Protein AF-A0A382EF78-F1 (afdb_monomer)

Structure (mmCIF, N/CA/C/O backbone):
data_AF-A0A382EF78-F1
#
_entry.id   AF-A0A382EF78-F1
#
loop_
_atom_site.group_PDB
_atom_site.id
_atom_site.type_symbol
_atom_site.label_atom_id
_atom_site.label_alt_id
_atom_site.label_comp_id
_atom_site.label_asym_id
_atom_site.label_entity_id
_atom_site.label_seq_id
_atom_site.pdbx_PDB_ins_code
_atom_site.Cartn_x
_atom_site.Cartn_y
_atom_site.Cartn_z
_atom_site.occupancy
_atom_site.B_iso_or_equiv
_atom_site.auth_seq_id
_atom_site.auth_comp_id
_atom_site.auth_asym_id
_atom_site.auth_atom_id
_atom_site.pdbx_PDB_model_num
ATOM 1 N N . VAL A 1 1 ? 10.420 -28.236 -1.711 1.00 53.22 1 VAL A N 1
ATOM 2 C CA . VAL A 1 1 ? 9.089 -28.597 -1.153 1.00 53.22 1 VAL A CA 1
ATOM 3 C C . VAL A 1 1 ? 9.023 -28.341 0.352 1.00 53.22 1 VAL A C 1
ATOM 5 O O . VAL A 1 1 ? 8.050 -27.735 0.776 1.00 53.22 1 VAL A O 1
ATOM 8 N N . GLY A 1 2 ? 10.044 -28.720 1.141 1.00 69.50 2 GLY A N 1
ATOM 9 C CA . GLY A 1 2 ? 10.076 -28.466 2.594 1.00 69.50 2 GLY A CA 1
ATOM 10 C C . GLY A 1 2 ? 9.957 -26.988 2.992 1.00 69.50 2 GLY A C 1
ATOM 11 O O . GLY A 1 2 ? 9.117 -26.658 3.824 1.00 69.50 2 GLY A O 1
ATOM 12 N N . ASP A 1 3 ? 10.707 -26.097 2.339 1.00 74.62 3 ASP A N 1
ATOM 13 C CA . ASP A 1 3 ? 10.727 -24.668 2.703 1.00 74.62 3 ASP A CA 1
ATOM 14 C C . ASP A 1 3 ? 9.384 -23.979 2.439 1.00 74.62 3 ASP A C 1
ATOM 16 O O . ASP A 1 3 ? 8.849 -23.302 3.309 1.00 74.62 3 ASP A O 1
ATOM 20 N N . VAL A 1 4 ? 8.778 -24.249 1.277 1.00 78.31 4 VAL A N 1
ATOM 21 C CA . VAL A 1 4 ? 7.472 -23.696 0.875 1.00 78.31 4 VAL A CA 1
ATOM 22 C C . VAL A 1 4 ? 6.369 -24.111 1.848 1.00 78.31 4 VAL A C 1
ATOM 24 O O . VAL A 1 4 ? 5.600 -23.275 2.316 1.00 78.31 4 VAL A O 1
ATOM 27 N N . LEU A 1 5 ? 6.300 -25.406 2.175 1.00 84.62 5 LEU A N 1
ATOM 28 C CA . LEU A 1 5 ? 5.304 -25.926 3.109 1.00 84.62 5 LEU A CA 1
ATOM 29 C C . LEU A 1 5 ? 5.491 -25.323 4.508 1.00 84.62 5 LEU A C 1
ATOM 31 O O . LEU A 1 5 ? 4.513 -24.961 5.156 1.00 84.62 5 LEU A O 1
ATOM 35 N N . THR A 1 6 ? 6.741 -25.168 4.950 1.00 87.25 6 THR A N 1
ATOM 36 C CA . THR A 1 6 ? 7.067 -24.578 6.255 1.00 87.25 6 THR A CA 1
ATOM 37 C C . THR A 1 6 ? 6.654 -23.107 6.321 1.00 87.25 6 THR A C 1
ATOM 39 O O . THR A 1 6 ? 6.019 -22.701 7.294 1.00 87.25 6 THR A O 1
ATOM 42 N N . SER A 1 7 ? 6.932 -22.315 5.280 1.00 85.69 7 SER A N 1
ATOM 43 C CA . SER A 1 7 ? 6.508 -20.911 5.204 1.00 85.69 7 SER A CA 1
ATOM 44 C C . SER A 1 7 ? 4.987 -20.764 5.172 1.00 85.69 7 SER A C 1
ATOM 46 O O . SER A 1 7 ? 4.456 -19.890 5.852 1.00 85.69 7 SER A O 1
ATOM 48 N N . LEU A 1 8 ? 4.271 -21.644 4.462 1.00 87.56 8 LEU A N 1
ATOM 49 C CA . LEU A 1 8 ? 2.803 -21.645 4.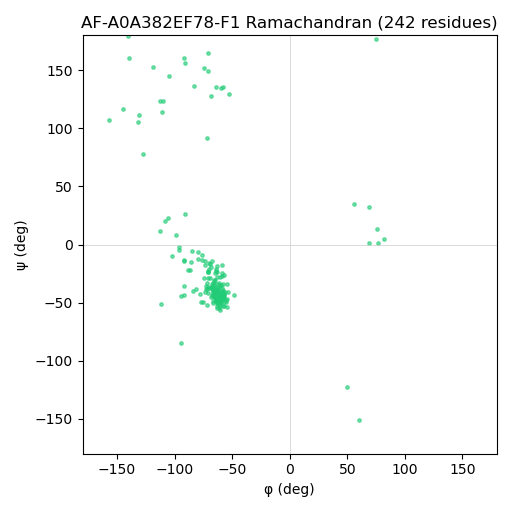436 1.00 87.56 8 LEU A CA 1
ATOM 50 C C . LEU A 1 8 ? 2.193 -21.998 5.798 1.00 87.56 8 LEU A C 1
ATOM 52 O O . LEU A 1 8 ? 1.253 -21.338 6.240 1.00 87.56 8 LEU A O 1
ATOM 56 N N . ILE A 1 9 ? 2.727 -23.016 6.480 1.00 91.44 9 ILE A N 1
ATOM 57 C CA . ILE A 1 9 ? 2.284 -23.382 7.833 1.00 91.44 9 ILE A CA 1
ATOM 58 C C . ILE A 1 9 ? 2.524 -22.214 8.792 1.00 91.44 9 ILE A C 1
ATOM 60 O O . ILE A 1 9 ? 1.632 -21.864 9.566 1.00 91.44 9 ILE A O 1
ATOM 64 N N . LEU A 1 10 ? 3.701 -21.585 8.719 1.00 91.50 10 LEU A N 1
ATOM 65 C CA . LEU A 1 10 ? 4.027 -20.446 9.569 1.00 91.50 10 LEU A CA 1
ATOM 66 C C . LEU A 1 10 ? 3.129 -19.240 9.275 1.00 91.50 10 LEU A C 1
ATOM 68 O O . LEU A 1 10 ? 2.636 -18.625 10.214 1.00 91.50 10 LEU A O 1
ATOM 72 N N . PHE A 1 11 ? 2.860 -18.937 8.003 1.00 91.00 11 PHE A N 1
ATOM 73 C CA . PHE A 1 11 ? 1.921 -17.889 7.602 1.00 91.00 11 PHE A CA 1
ATOM 74 C C . PHE A 1 11 ? 0.543 -18.093 8.235 1.00 91.00 11 PHE A C 1
ATOM 76 O O . PHE A 1 11 ? 0.051 -17.207 8.930 1.00 91.00 11 PHE A O 1
ATOM 83 N N . TRP A 1 12 ? -0.061 -19.273 8.066 1.00 92.56 12 TRP A N 1
ATOM 84 C CA . TRP A 1 12 ? -1.376 -19.553 8.646 1.00 92.56 12 TRP A CA 1
ATOM 85 C C . TRP A 1 12 ? -1.350 -19.549 10.178 1.00 92.56 12 TRP A C 1
ATOM 87 O O . TRP A 1 12 ? -2.295 -19.066 10.803 1.00 92.56 12 TRP A O 1
ATOM 97 N N . GLY A 1 13 ? -0.259 -20.021 10.788 1.00 94.94 13 GLY A N 1
ATOM 98 C CA . GLY A 1 13 ? -0.043 -19.938 12.232 1.00 94.94 13 GLY A CA 1
ATOM 99 C C . GLY A 1 13 ? 0.007 -18.496 12.744 1.00 94.94 13 GLY A C 1
ATOM 100 O O . GLY A 1 13 ? -0.658 -18.172 13.726 1.00 94.94 13 GLY A O 1
ATOM 101 N N . LEU A 1 14 ? 0.730 -17.609 12.055 1.00 93.88 14 LEU A N 1
ATOM 102 C CA . LEU A 1 14 ? 0.810 -16.182 12.381 1.00 93.88 14 LEU A CA 1
ATOM 103 C C . LEU A 1 14 ? -0.518 -15.453 12.132 1.00 93.88 14 LEU A C 1
ATOM 105 O O . LEU A 1 14 ? -0.902 -14.597 12.931 1.00 93.88 14 LEU A O 1
ATOM 109 N N . MET A 1 15 ? -1.257 -15.821 11.083 1.00 92.81 15 MET A N 1
ATOM 110 C CA . MET A 1 15 ? -2.608 -15.313 10.817 1.00 92.81 15 MET A CA 1
ATOM 111 C C . MET A 1 15 ? -3.573 -15.678 11.956 1.00 92.81 15 MET A C 1
ATOM 113 O O . MET A 1 15 ? -4.269 -14.811 12.486 1.00 92.81 15 MET A O 1
ATOM 117 N N . LEU A 1 16 ? -3.575 -16.944 12.391 1.00 93.94 16 LEU A N 1
ATOM 118 C CA . LEU A 1 16 ? -4.371 -17.415 13.533 1.00 93.94 16 LEU A CA 1
ATOM 119 C C . LEU A 1 16 ? -3.965 -16.740 14.845 1.00 93.94 16 LEU A C 1
ATOM 121 O O . LEU A 1 16 ? -4.831 -16.344 15.628 1.00 93.94 16 LEU A O 1
ATOM 125 N N . LEU A 1 17 ? -2.660 -16.580 15.074 1.00 92.81 17 LEU A N 1
ATOM 126 C CA . LEU A 1 17 ? -2.146 -15.858 16.232 1.00 92.81 17 LEU A CA 1
ATOM 127 C C . LEU A 1 17 ? -2.657 -14.415 16.233 1.00 92.81 17 LEU A C 1
ATOM 129 O O . LEU A 1 17 ? -3.190 -13.957 17.239 1.00 92.81 17 LEU A O 1
ATOM 133 N N . THR A 1 18 ? -2.564 -13.720 15.101 1.00 90.81 18 THR A N 1
ATOM 134 C CA . THR A 1 18 ? -3.026 -12.332 14.971 1.00 90.81 18 THR A CA 1
ATOM 135 C C . THR A 1 18 ? -4.524 -12.215 15.231 1.00 90.81 18 THR A C 1
ATOM 137 O O . THR A 1 18 ? -4.946 -11.354 16.001 1.00 90.81 18 THR A O 1
ATOM 140 N N . TYR A 1 19 ? -5.326 -13.135 14.688 1.00 91.19 19 TYR A N 1
ATOM 141 C CA . TYR A 1 19 ? -6.754 -13.223 14.994 1.00 91.19 19 TYR A CA 1
ATOM 142 C C . TYR A 1 19 ? -7.012 -13.355 16.505 1.00 91.19 19 TYR A C 1
ATOM 144 O O . TYR A 1 19 ? -7.824 -12.614 17.065 1.00 91.19 19 TYR A O 1
ATOM 152 N N . PHE A 1 20 ? -6.295 -14.253 17.190 1.00 90.94 20 PHE A N 1
ATOM 153 C CA . PHE A 1 20 ? -6.430 -14.436 18.636 1.00 90.94 20 PHE A CA 1
ATOM 154 C C . PHE A 1 20 ? -6.023 -13.179 19.419 1.00 90.94 20 PHE A C 1
ATOM 156 O O . PHE A 1 20 ? -6.722 -12.788 20.356 1.00 90.94 20 PHE A O 1
ATOM 163 N N . LEU A 1 21 ? -4.935 -12.514 19.024 1.00 90.00 21 LEU A N 1
ATOM 164 C CA . LEU A 1 21 ? -4.476 -11.273 19.653 1.00 90.00 21 LEU A CA 1
ATOM 165 C C . LEU A 1 21 ? -5.473 -10.123 19.450 1.00 90.00 21 LEU A C 1
ATOM 167 O O . LEU A 1 21 ? -5.723 -9.359 20.376 1.00 90.00 21 LEU A O 1
ATOM 171 N N . MET A 1 22 ? -6.108 -10.020 18.282 1.00 89.25 22 MET A N 1
ATOM 172 C CA . MET A 1 22 ? -7.137 -9.005 18.021 1.00 89.25 22 MET A CA 1
ATOM 173 C C . MET A 1 22 ? -8.436 -9.238 18.807 1.00 89.25 22 MET A C 1
ATOM 175 O O . MET A 1 22 ? -9.168 -8.285 19.101 1.00 89.25 22 MET A O 1
ATOM 179 N N . GLN A 1 23 ? -8.748 -10.496 19.130 1.00 87.19 23 GLN A N 1
ATOM 180 C CA . GLN A 1 23 ? -9.907 -10.850 19.949 1.00 87.19 23 GLN A CA 1
ATOM 181 C C . GLN A 1 23 ? -9.660 -10.597 21.440 1.00 87.19 23 GLN A C 1
ATOM 183 O O . GLN A 1 23 ? -10.537 -10.061 22.109 1.00 87.19 23 GLN A O 1
ATOM 188 N N . ASN A 1 24 ? -8.476 -10.950 21.947 1.00 85.56 24 ASN A N 1
ATOM 189 C CA . ASN A 1 24 ? -8.186 -10.948 23.386 1.00 85.56 24 ASN A CA 1
ATOM 190 C C . ASN A 1 24 ? -7.358 -9.740 23.864 1.00 85.56 24 ASN A C 1
ATOM 192 O O . ASN A 1 24 ? -7.213 -9.535 25.068 1.00 85.56 24 ASN A O 1
ATOM 196 N N . GLY A 1 25 ? -6.821 -8.937 22.941 1.00 82.31 25 GLY A N 1
ATOM 197 C CA . GLY A 1 25 ? -5.902 -7.839 23.237 1.00 82.31 25 GLY A CA 1
ATOM 198 C C . GLY A 1 25 ? -4.490 -8.314 23.601 1.00 82.31 25 GLY A C 1
ATOM 199 O O . GLY A 1 25 ? -4.207 -9.507 23.708 1.00 82.31 25 GLY A O 1
ATOM 200 N N . LEU A 1 26 ? -3.582 -7.358 23.823 1.00 81.88 26 LEU A N 1
ATOM 201 C CA . LEU A 1 26 ? -2.174 -7.618 24.175 1.00 81.88 26 LEU A CA 1
ATOM 202 C C . LEU A 1 26 ? -1.928 -7.704 25.694 1.00 81.88 26 LEU A C 1
ATOM 204 O O . LEU A 1 26 ? -0.824 -7.430 26.169 1.00 81.88 26 LEU A O 1
ATOM 208 N N . SER A 1 27 ? -2.955 -8.074 26.470 1.00 83.25 27 SER A N 1
ATOM 209 C CA . SER A 1 27 ? -2.907 -8.126 27.939 1.00 83.25 27 SER A CA 1
ATOM 210 C C . SER A 1 27 ? -2.335 -6.817 28.527 1.00 83.25 27 SER A C 1
ATOM 212 O O . SER A 1 27 ? -2.850 -5.741 28.227 1.00 83.25 27 SER A O 1
ATOM 214 N N . ILE A 1 28 ? -1.257 -6.882 29.317 1.00 81.44 28 ILE A N 1
ATOM 215 C CA . ILE A 1 28 ? -0.623 -5.740 29.998 1.00 81.44 28 ILE A CA 1
ATOM 216 C C . ILE A 1 28 ? -0.031 -4.678 29.057 1.00 81.44 28 ILE A C 1
ATOM 218 O O . ILE A 1 28 ? 0.201 -3.551 29.486 1.00 81.44 28 ILE A O 1
ATOM 222 N N . PHE A 1 29 ? 0.219 -5.007 27.784 1.00 83.19 29 PHE A N 1
ATOM 223 C CA . PHE A 1 29 ? 0.817 -4.074 26.819 1.00 83.19 29 PHE A CA 1
ATOM 224 C C . PHE A 1 29 ? -0.209 -3.358 25.948 1.00 83.19 29 PHE A C 1
ATOM 226 O O . PHE A 1 29 ? 0.174 -2.525 25.124 1.00 83.19 29 PHE A O 1
ATOM 233 N N . ASN A 1 30 ? -1.495 -3.672 26.102 1.00 84.25 30 ASN A N 1
ATOM 234 C CA . ASN A 1 30 ? -2.542 -3.165 25.224 1.00 84.25 30 ASN A CA 1
ATOM 235 C C . ASN A 1 30 ? -2.579 -1.631 25.199 1.00 84.25 30 ASN A C 1
ATOM 237 O O . ASN A 1 30 ? -2.457 -1.028 24.135 1.00 84.25 30 ASN A O 1
ATOM 241 N N . ASP A 1 31 ? -2.646 -1.002 26.369 1.00 85.25 31 ASP A N 1
ATOM 242 C CA . ASP A 1 31 ? -2.820 0.450 26.468 1.00 85.25 31 ASP A CA 1
ATOM 243 C C . ASP A 1 31 ? -1.557 1.209 26.044 1.00 85.25 31 ASP A C 1
ATOM 245 O O . ASP A 1 31 ? -1.638 2.228 25.358 1.00 85.25 31 ASP A O 1
ATOM 249 N N . VAL A 1 32 ? -0.376 0.668 26.366 1.00 86.69 32 VAL A N 1
ATOM 250 C CA . VAL A 1 32 ? 0.914 1.219 25.919 1.00 86.69 32 VAL A CA 1
ATOM 251 C C . VAL A 1 32 ? 1.020 1.151 24.398 1.00 86.69 32 VAL A C 1
ATOM 253 O O . VAL A 1 32 ? 1.363 2.144 23.760 1.00 86.69 32 VAL A O 1
ATOM 256 N N . THR A 1 33 ? 0.678 0.007 23.803 1.00 86.44 33 THR A N 1
ATOM 257 C CA . THR A 1 33 ? 0.748 -0.193 22.349 1.00 86.44 33 THR A CA 1
ATOM 258 C C . THR A 1 33 ? -0.227 0.728 21.627 1.00 86.44 33 THR A C 1
ATOM 260 O O . THR A 1 33 ? 0.160 1.374 20.651 1.00 86.44 33 THR A O 1
ATOM 263 N N . LYS A 1 34 ? -1.461 0.858 22.133 1.00 86.06 34 LYS A N 1
ATOM 264 C CA . LYS A 1 34 ? -2.448 1.801 21.596 1.00 86.06 34 LYS A CA 1
ATOM 265 C C . LYS A 1 34 ? -1.949 3.242 21.681 1.00 86.06 34 LYS A C 1
ATOM 267 O O . LYS A 1 34 ? -1.923 3.939 20.670 1.00 86.06 34 LYS A O 1
ATOM 272 N N . SER A 1 35 ? -1.491 3.676 22.857 1.00 86.12 35 SER A N 1
ATOM 273 C CA . SER A 1 35 ? -1.014 5.047 23.067 1.00 86.12 35 SER A CA 1
ATOM 274 C C . SER A 1 35 ? 0.202 5.384 22.205 1.00 86.12 35 SER A C 1
ATOM 276 O O . SER A 1 35 ? 0.255 6.481 21.650 1.00 86.12 35 SER A O 1
ATOM 278 N N . MET A 1 36 ? 1.168 4.471 22.081 1.00 87.81 36 MET A N 1
ATOM 279 C CA . MET A 1 36 ? 2.343 4.668 21.227 1.00 87.81 36 MET A CA 1
ATOM 280 C C . MET A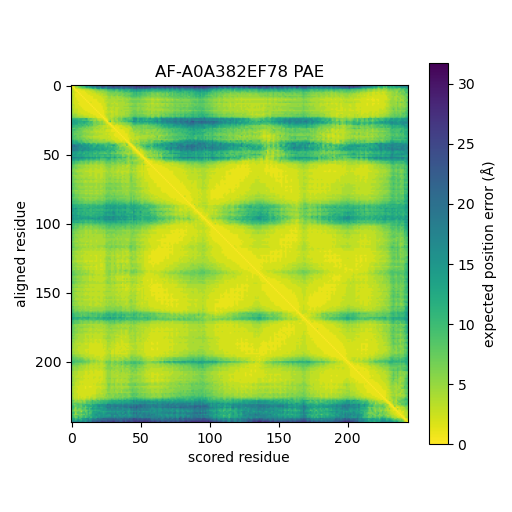 1 36 ? 1.958 4.714 19.754 1.00 87.81 36 MET A C 1
ATOM 282 O O . MET A 1 36 ? 2.431 5.585 19.032 1.00 87.81 36 MET A O 1
ATOM 286 N N . SER A 1 37 ? 1.046 3.844 19.324 1.00 86.44 37 SER A N 1
ATOM 287 C CA . SER A 1 37 ? 0.557 3.847 17.947 1.00 86.44 37 SER A CA 1
ATOM 288 C C . SER A 1 37 ? -0.168 5.157 17.623 1.00 86.44 37 SER A C 1
ATOM 290 O O . SER A 1 37 ? 0.186 5.808 16.648 1.00 86.44 37 SER A O 1
ATOM 292 N N . HIS A 1 38 ? -1.086 5.630 18.475 1.00 86.44 38 HIS A N 1
ATOM 293 C CA . HIS A 1 38 ? -1.718 6.946 18.297 1.00 86.44 38 HIS A CA 1
ATOM 294 C C . HIS A 1 38 ? -0.696 8.088 18.270 1.00 86.44 38 HIS A C 1
ATOM 296 O O . HIS A 1 38 ? -0.764 8.964 17.410 1.00 86.44 38 HIS A O 1
ATOM 302 N N . PHE A 1 39 ? 0.293 8.066 19.170 1.00 87.38 39 PHE A N 1
ATOM 303 C CA . PHE A 1 39 ? 1.364 9.060 19.171 1.00 87.38 39 PHE A CA 1
ATOM 304 C C . PHE A 1 39 ? 2.141 9.061 17.848 1.00 87.38 39 PHE A C 1
ATOM 306 O O . PHE A 1 39 ? 2.387 10.128 17.287 1.00 87.38 39 PHE A O 1
ATOM 313 N N . MET A 1 40 ? 2.506 7.885 17.337 1.00 85.81 40 MET A N 1
ATOM 314 C CA . MET A 1 40 ? 3.222 7.750 16.070 1.00 85.81 40 MET A CA 1
ATOM 315 C C . MET A 1 40 ? 2.386 8.219 14.879 1.00 85.81 40 MET A C 1
ATOM 317 O O . MET A 1 40 ? 2.920 8.866 13.982 1.00 85.81 40 MET A O 1
ATOM 321 N N . LEU A 1 41 ? 1.084 7.923 14.875 1.00 83.06 41 LEU A N 1
ATOM 322 C CA . LEU A 1 41 ? 0.205 8.305 13.775 1.00 83.06 41 LEU A CA 1
ATOM 323 C C . LEU A 1 41 ? -0.131 9.797 13.769 1.00 83.06 41 LEU A C 1
ATOM 325 O O . LEU A 1 41 ? -0.371 10.331 12.693 1.00 83.06 41 LEU A O 1
ATOM 329 N N . GLU A 1 42 ? -0.143 10.473 14.919 1.00 80.25 42 GLU A N 1
ATOM 330 C CA . GLU A 1 42 ? -0.573 11.874 14.988 1.00 80.25 42 GLU A CA 1
ATOM 331 C C . GLU A 1 42 ? 0.551 12.850 15.315 1.00 80.25 42 GLU A C 1
ATOM 333 O O . GLU A 1 42 ? 0.741 13.850 14.629 1.00 80.25 42 GLU A O 1
ATOM 338 N N . LYS A 1 43 ? 1.313 12.576 16.373 1.00 74.62 43 LYS A N 1
ATOM 339 C CA . LYS A 1 43 ? 2.275 13.536 16.926 1.00 74.62 43 LYS A CA 1
ATOM 340 C C . LYS A 1 43 ? 3.666 13.388 16.326 1.00 74.62 43 LYS A C 1
ATOM 342 O O . LYS A 1 43 ? 4.346 14.392 16.130 1.00 74.62 43 LYS A O 1
ATOM 347 N N . ALA A 1 44 ? 4.093 12.166 16.013 1.00 72.44 44 ALA A N 1
ATOM 348 C CA . ALA A 1 44 ? 5.430 11.928 15.464 1.00 72.44 44 ALA A CA 1
ATOM 349 C C . ALA A 1 44 ? 5.612 12.487 14.042 1.00 72.44 44 ALA A C 1
ATOM 351 O O . ALA A 1 44 ? 6.741 12.718 13.619 1.00 72.44 44 ALA A O 1
ATOM 352 N N . LEU A 1 45 ? 4.518 12.741 13.319 1.00 71.38 45 LEU A N 1
ATOM 353 C CA . LEU A 1 45 ? 4.546 13.289 11.960 1.00 71.38 45 LEU A CA 1
ATOM 354 C C . LEU A 1 45 ? 4.845 14.797 11.904 1.00 71.38 45 LEU A C 1
ATOM 356 O O . LEU A 1 45 ? 5.095 15.336 10.823 1.00 71.38 45 LEU A O 1
ATOM 360 N N . GLY A 1 46 ? 4.855 15.476 13.056 1.00 77.88 46 GLY A N 1
ATOM 361 C CA . GLY A 1 46 ? 5.203 16.890 13.155 1.00 77.88 46 GLY A CA 1
ATOM 362 C C . GLY A 1 46 ? 4.270 17.800 12.336 1.00 77.88 46 GLY A C 1
ATOM 363 O O . GLY A 1 46 ? 3.106 17.462 12.133 1.00 77.88 46 GLY A O 1
ATOM 364 N N . PRO A 1 47 ? 4.755 18.955 11.839 1.00 76.50 47 PRO A N 1
ATOM 365 C CA . PRO A 1 47 ? 3.909 19.971 11.203 1.00 76.50 47 PRO A CA 1
ATOM 366 C C . PRO A 1 47 ? 3.289 19.525 9.868 1.00 76.50 47 PRO A C 1
ATOM 368 O O . PRO A 1 47 ? 2.363 20.162 9.377 1.00 76.50 47 PRO A O 1
ATOM 371 N N . GLY A 1 48 ? 3.773 18.431 9.266 1.00 73.81 48 GLY A N 1
ATOM 372 C CA . GLY A 1 48 ? 3.224 17.909 8.013 1.00 73.81 48 GLY A CA 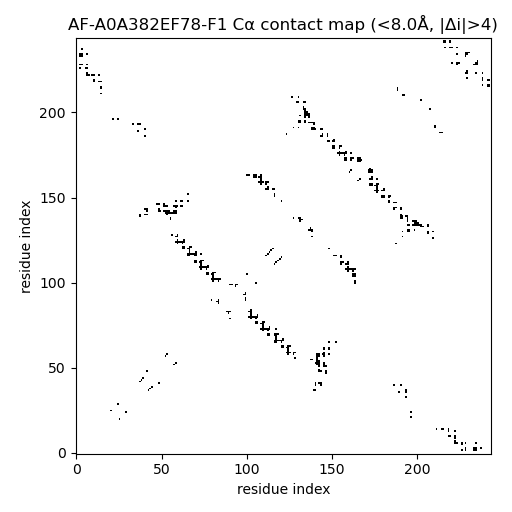1
ATOM 373 C C . GLY A 1 48 ? 1.784 17.401 8.141 1.00 73.81 48 GLY A C 1
ATOM 374 O O . GLY A 1 48 ? 1.048 17.414 7.157 1.00 73.81 48 GLY A O 1
ATOM 375 N N . ILE A 1 49 ? 1.352 17.003 9.344 1.00 80.25 49 ILE A N 1
ATOM 376 C CA . ILE A 1 49 ? -0.012 16.509 9.575 1.00 80.25 49 ILE A CA 1
ATOM 377 C C . ILE A 1 49 ? -1.076 17.614 9.485 1.00 80.25 49 ILE A C 1
ATOM 379 O O . ILE A 1 49 ? -2.235 17.326 9.194 1.00 80.25 49 ILE A O 1
ATOM 383 N N . ASP A 1 50 ? -0.682 18.875 9.674 1.00 82.50 50 ASP A N 1
ATOM 384 C CA . ASP A 1 50 ? -1.582 20.030 9.580 1.00 82.50 50 ASP A CA 1
ATOM 385 C C . ASP A 1 50 ? -1.849 20.451 8.125 1.00 82.50 50 ASP A C 1
ATOM 387 O O . ASP A 1 50 ? -2.767 21.224 7.856 1.00 82.50 50 ASP A O 1
ATOM 391 N N . LEU A 1 51 ? -1.075 19.922 7.168 1.00 82.31 51 LEU A N 1
ATOM 392 C CA . LEU A 1 51 ? -1.262 20.169 5.733 1.00 82.31 51 LEU A CA 1
ATOM 393 C C . LEU A 1 51 ? -2.435 19.377 5.144 1.00 82.31 51 LEU A C 1
ATOM 395 O O . LEU A 1 51 ? -2.845 19.634 4.011 1.00 82.31 51 LEU A O 1
ATOM 399 N N . VAL A 1 52 ? -2.952 18.395 5.884 1.00 85.75 52 VAL A N 1
ATOM 400 C CA . VAL A 1 52 ? -3.996 17.486 5.418 1.00 85.75 52 VAL A CA 1
ATOM 401 C C . VAL A 1 52 ? -5.249 17.583 6.266 1.00 85.75 52 VAL A C 1
ATOM 403 O O . VAL A 1 52 ? -5.246 17.917 7.451 1.00 85.75 52 VAL A O 1
ATOM 406 N N . GLU A 1 53 ? -6.365 17.265 5.633 1.00 81.06 53 GLU A N 1
ATOM 407 C CA . GLU A 1 53 ? -7.653 17.369 6.276 1.00 81.06 53 GLU A CA 1
ATOM 408 C C . GLU A 1 53 ? -7.985 16.142 7.132 1.00 81.06 53 GLU A C 1
ATOM 410 O O . GLU A 1 53 ? -7.817 15.004 6.701 1.00 81.06 53 GLU A O 1
ATOM 415 N N . GLY A 1 54 ? -8.519 16.385 8.331 1.00 85.69 54 GLY A N 1
ATOM 416 C CA . GLY A 1 54 ?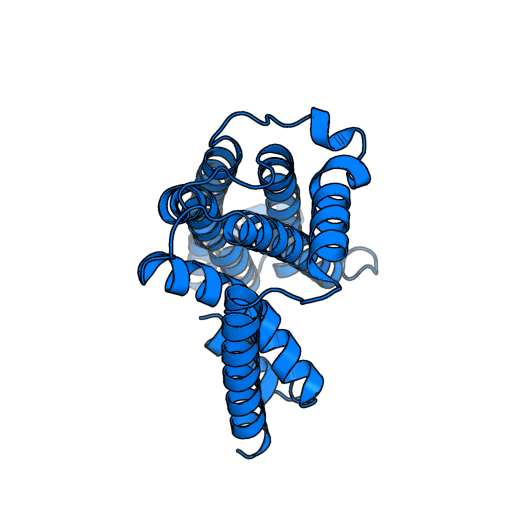 -8.967 15.351 9.271 1.00 85.69 54 GLY A CA 1
ATOM 417 C C . GLY A 1 54 ? -10.483 15.198 9.367 1.00 85.69 54 GLY A C 1
ATOM 418 O O . GLY A 1 54 ? -10.966 14.790 10.416 1.00 85.69 54 GLY A O 1
ATOM 419 N N . ARG A 1 55 ? -11.239 15.610 8.339 1.00 91.38 55 ARG A N 1
ATOM 420 C CA . ARG A 1 55 ? -12.698 15.422 8.312 1.00 91.38 55 ARG A CA 1
ATOM 421 C C . ARG A 1 55 ? -13.020 13.940 8.118 1.00 91.38 55 ARG A C 1
ATOM 423 O O . ARG A 1 55 ? -12.289 13.257 7.408 1.00 91.38 55 ARG A O 1
ATOM 430 N N . ASP A 1 56 ? -14.137 13.477 8.668 1.00 92.12 56 ASP A N 1
ATOM 431 C CA . ASP A 1 56 ? -14.590 12.098 8.459 1.00 92.12 56 ASP A CA 1
ATOM 432 C C . ASP A 1 56 ? -14.657 11.755 6.959 1.00 92.12 56 ASP A C 1
ATOM 434 O O . ASP A 1 56 ? -15.196 12.512 6.138 1.00 92.12 56 ASP A O 1
ATOM 438 N N . GLY A 1 57 ? -14.039 10.633 6.592 1.00 92.25 57 GLY A N 1
ATOM 439 C CA . GLY A 1 57 ? -13.942 10.144 5.225 1.00 92.25 57 GLY A CA 1
ATOM 440 C C . GLY A 1 57 ? -12.922 10.856 4.329 1.00 92.25 57 GLY A C 1
ATOM 441 O O . GLY A 1 57 ? -12.821 10.472 3.155 1.00 92.25 57 GLY A O 1
ATOM 442 N N . SER A 1 58 ? -12.158 11.845 4.818 1.00 94.31 58 SER A N 1
ATOM 443 C CA . SER A 1 58 ? -11.124 12.522 4.017 1.00 94.31 58 SER A CA 1
ATOM 444 C C . SER A 1 58 ? -10.075 11.545 3.498 1.00 94.31 58 SER A C 1
ATOM 446 O O . SER A 1 58 ? -9.729 11.619 2.313 1.00 94.31 58 SER A O 1
ATOM 448 N N . ALA A 1 59 ? -9.652 10.579 4.321 1.00 95.62 59 ALA A N 1
ATOM 449 C CA . ALA A 1 59 ? -8.665 9.592 3.920 1.00 95.62 59 ALA A CA 1
ATOM 450 C C . ALA A 1 59 ? -9.197 8.736 2.775 1.00 95.62 59 ALA A C 1
ATOM 452 O O . ALA A 1 59 ? -8.599 8.703 1.701 1.00 95.62 59 ALA A O 1
ATOM 453 N N . SER A 1 60 ? -10.365 8.108 2.951 1.00 97.00 60 SER A N 1
ATOM 454 C CA . SER A 1 60 ? -10.949 7.248 1.911 1.00 97.00 60 SER A CA 1
ATOM 455 C C . SER A 1 60 ? -11.073 7.966 0.562 1.00 97.00 60 SER A C 1
ATOM 457 O O . SER A 1 60 ? -10.715 7.411 -0.476 1.00 97.00 60 SER A O 1
ATOM 459 N N . LYS A 1 61 ? -11.480 9.242 0.572 1.00 97.12 61 LYS A N 1
ATOM 460 C CA . LYS A 1 61 ? -11.590 10.064 -0.634 1.00 97.12 61 LYS A CA 1
ATOM 461 C C . LYS A 1 61 ? -10.230 10.335 -1.285 1.00 97.12 61 LYS A C 1
ATOM 463 O O . LYS A 1 61 ? -10.134 10.242 -2.507 1.00 97.12 61 LYS A O 1
ATOM 468 N N . ALA A 1 62 ? -9.197 10.658 -0.504 1.00 96.88 62 ALA A N 1
ATOM 469 C CA . ALA A 1 62 ? -7.849 10.883 -1.026 1.00 96.88 62 ALA A CA 1
ATOM 470 C C . ALA A 1 62 ? -7.296 9.626 -1.715 1.00 96.88 62 ALA A C 1
ATOM 472 O O . ALA A 1 62 ? -6.842 9.703 -2.858 1.00 96.88 62 ALA A O 1
ATOM 473 N N . TRP A 1 63 ? -7.427 8.471 -1.059 1.00 98.25 63 TRP A N 1
ATOM 474 C CA . TRP A 1 63 ? -7.014 7.173 -1.592 1.00 98.25 63 TRP A CA 1
ATOM 475 C C . TRP A 1 63 ? -7.774 6.798 -2.872 1.00 98.25 63 TRP A C 1
ATOM 477 O O . TRP A 1 63 ? -7.153 6.385 -3.849 1.00 98.25 63 TRP A O 1
ATOM 487 N N . PHE A 1 64 ? -9.094 7.017 -2.924 1.00 98.38 64 PHE A N 1
ATOM 488 C CA . PHE A 1 64 ? -9.877 6.759 -4.136 1.00 98.38 64 PHE A CA 1
ATOM 489 C C . PHE A 1 64 ? -9.484 7.655 -5.310 1.00 98.38 64 PHE A C 1
ATOM 491 O O . PHE A 1 64 ? -9.308 7.162 -6.423 1.00 98.38 64 PHE A O 1
ATOM 498 N N . ILE A 1 65 ? -9.349 8.965 -5.081 1.00 97.81 65 ILE A N 1
ATOM 499 C CA . ILE A 1 65 ? -9.015 9.915 -6.150 1.00 97.81 65 ILE A CA 1
ATOM 500 C C . ILE A 1 65 ? -7.629 9.607 -6.717 1.00 97.81 65 ILE A C 1
ATOM 502 O O . ILE A 1 65 ? -7.488 9.486 -7.932 1.00 97.81 65 ILE A O 1
ATOM 506 N N . GLN A 1 66 ? -6.626 9.439 -5.854 1.00 97.81 66 GLN A N 1
ATOM 507 C CA . GLN A 1 66 ? -5.267 9.113 -6.288 1.00 97.81 66 GLN A CA 1
ATOM 508 C C . GLN A 1 66 ? -5.220 7.748 -6.992 1.00 97.81 66 GLN A C 1
ATOM 510 O O . GLN A 1 66 ? -4.613 7.642 -8.055 1.00 97.81 66 GLN A O 1
ATOM 515 N N . GLY A 1 67 ? -5.955 6.752 -6.483 1.00 98.06 67 GLY A N 1
ATOM 516 C CA . GLY A 1 67 ? -6.077 5.436 -7.111 1.00 98.06 67 GLY A CA 1
ATOM 517 C C . GLY A 1 67 ? -6.617 5.482 -8.539 1.00 98.06 67 GLY A C 1
ATOM 518 O O . GLY A 1 67 ? -6.046 4.894 -9.456 1.00 98.06 67 GLY A O 1
ATOM 519 N N . MET A 1 68 ? -7.694 6.235 -8.766 1.00 98.19 68 MET A N 1
ATOM 520 C CA . MET A 1 68 ? -8.254 6.398 -10.112 1.00 98.19 68 MET A CA 1
ATOM 521 C C . MET A 1 68 ? -7.284 7.107 -11.066 1.00 98.19 68 MET A C 1
ATOM 523 O O . MET A 1 68 ? -7.171 6.704 -12.223 1.00 98.19 68 MET A O 1
ATOM 527 N N . LEU A 1 69 ? -6.563 8.130 -10.595 1.00 98.12 69 LEU A N 1
ATOM 528 C CA . LEU A 1 69 ? -5.558 8.830 -11.404 1.00 98.12 69 LEU A CA 1
ATOM 529 C C . LEU A 1 69 ? -4.409 7.898 -11.808 1.00 98.12 69 LEU A C 1
ATOM 531 O O . LEU A 1 69 ? -3.979 7.907 -12.962 1.00 98.12 69 LEU A O 1
ATOM 535 N N . TRP A 1 70 ? -3.957 7.046 -10.891 1.00 98.31 70 TRP A N 1
ATOM 536 C CA . TRP A 1 70 ? -2.924 6.059 -11.181 1.00 98.31 70 TRP A CA 1
ATOM 537 C C . TRP A 1 70 ? -3.375 4.974 -12.153 1.00 98.31 70 TRP A C 1
ATOM 539 O O . TRP A 1 70 ? -2.567 4.550 -12.973 1.00 98.31 70 TRP A O 1
ATOM 549 N N . LEU A 1 71 ? -4.645 4.556 -12.136 1.00 98.00 71 LEU A N 1
ATOM 550 C CA . LEU A 1 71 ? -5.159 3.619 -13.143 1.00 98.00 71 LEU A CA 1
ATOM 551 C C . LEU A 1 71 ? -5.098 4.200 -14.560 1.00 98.00 71 LEU A C 1
ATOM 553 O O . LEU A 1 71 ? -4.787 3.471 -15.502 1.00 98.00 71 LEU A O 1
ATOM 557 N N . ILE A 1 72 ? -5.340 5.506 -14.712 1.00 98.12 72 ILE A N 1
ATOM 558 C CA . ILE A 1 72 ? -5.182 6.188 -16.002 1.00 98.12 72 ILE A CA 1
ATOM 559 C C . ILE A 1 72 ? -3.712 6.120 -16.431 1.00 98.12 72 ILE A C 1
ATOM 561 O O . ILE A 1 72 ? -3.424 5.613 -17.513 1.00 98.12 72 ILE A O 1
ATOM 565 N N . ALA A 1 73 ? -2.783 6.538 -15.565 1.00 97.50 73 ALA A N 1
ATOM 566 C CA . ALA A 1 73 ? -1.348 6.476 -15.853 1.00 97.50 73 ALA A CA 1
ATOM 567 C C . ALA A 1 73 ? -0.873 5.049 -16.183 1.00 97.50 73 ALA A C 1
ATOM 569 O O . ALA A 1 73 ? -0.144 4.843 -17.151 1.00 97.50 73 ALA A O 1
ATOM 570 N N . ALA A 1 74 ? -1.334 4.051 -15.428 1.00 97.94 74 ALA A N 1
ATOM 571 C CA . ALA A 1 74 ? -1.009 2.651 -15.655 1.00 97.94 74 ALA A CA 1
ATOM 572 C C . ALA A 1 74 ? -1.496 2.159 -17.022 1.00 97.94 74 ALA A C 1
ATOM 574 O O . ALA A 1 74 ? -0.754 1.479 -17.726 1.00 97.94 74 ALA A O 1
ATOM 575 N N . SER A 1 75 ? -2.718 2.528 -17.418 1.00 97.88 75 SER A N 1
ATOM 576 C CA . SER A 1 75 ? -3.266 2.163 -18.727 1.00 97.88 75 SER A CA 1
ATOM 577 C C . SER A 1 75 ? -2.468 2.773 -19.882 1.00 97.88 75 SER A C 1
ATOM 579 O O . SER A 1 75 ? -2.215 2.082 -20.868 1.00 97.88 75 SER A O 1
ATOM 581 N N . THR A 1 76 ? -1.998 4.017 -19.733 1.00 97.44 76 THR A N 1
ATOM 582 C CA . THR A 1 76 ? -1.128 4.679 -20.713 1.00 97.44 76 THR A CA 1
ATOM 583 C C . THR A 1 76 ? 0.206 3.950 -20.845 1.00 97.44 76 THR A C 1
ATOM 585 O O . THR A 1 76 ? 0.573 3.559 -21.948 1.00 97.44 76 THR A O 1
ATOM 588 N N . LEU A 1 77 ? 0.885 3.671 -19.727 1.00 97.00 77 LEU A N 1
ATOM 589 C CA . LEU A 1 77 ? 2.165 2.950 -19.723 1.00 97.00 77 LEU A CA 1
ATOM 590 C C . LEU A 1 77 ? 2.030 1.531 -20.295 1.00 97.00 77 LEU A C 1
ATOM 592 O O . LEU A 1 77 ? 2.893 1.063 -21.038 1.00 97.00 77 LEU A O 1
ATOM 596 N N . ALA A 1 78 ? 0.934 0.839 -19.970 1.00 97.19 78 ALA A N 1
ATOM 597 C CA . ALA A 1 78 ? 0.648 -0.486 -20.508 1.00 97.19 78 ALA A CA 1
ATOM 598 C C . ALA A 1 78 ? 0.435 -0.432 -22.026 1.00 97.19 78 ALA A C 1
ATOM 600 O O . ALA A 1 78 ? 0.985 -1.255 -22.757 1.00 97.19 78 ALA A O 1
ATOM 601 N N . PHE A 1 79 ? -0.335 0.548 -22.504 1.00 97.31 79 PHE A N 1
ATOM 602 C CA . PHE A 1 79 ? -0.541 0.774 -23.930 1.00 97.31 79 PHE A CA 1
ATOM 603 C C . PHE A 1 79 ? 0.781 1.060 -24.650 1.00 97.31 79 PHE A C 1
ATOM 605 O O . PHE A 1 79 ? 1.076 0.395 -25.639 1.00 97.31 79 PHE A O 1
ATOM 612 N N . GLU A 1 80 ? 1.600 1.978 -24.138 1.00 95.75 80 GLU A N 1
ATOM 613 C CA . GLU A 1 80 ? 2.910 2.319 -24.708 1.00 95.75 80 GLU A CA 1
ATOM 614 C C . GLU A 1 80 ? 3.845 1.104 -24.761 1.00 95.75 80 GLU A C 1
ATOM 616 O O . GLU A 1 80 ? 4.465 0.839 -25.791 1.00 95.75 80 GLU A O 1
ATOM 621 N N . GLY A 1 81 ? 3.898 0.307 -23.688 1.00 95.88 81 GLY A N 1
ATOM 622 C CA . GLY A 1 81 ? 4.701 -0.916 -23.648 1.00 95.88 81 GLY A CA 1
ATOM 623 C C . GLY A 1 81 ? 4.236 -1.973 -24.654 1.00 95.88 81 GLY A C 1
ATOM 624 O O . GLY A 1 81 ? 5.059 -2.605 -25.321 1.00 95.88 81 GLY A O 1
ATOM 625 N N . LEU A 1 82 ? 2.920 -2.155 -24.809 1.00 96.44 82 LEU A N 1
ATOM 626 C CA . LEU A 1 82 ? 2.349 -3.062 -25.811 1.00 96.44 82 LEU A CA 1
ATOM 627 C C . LEU A 1 82 ? 2.552 -2.546 -27.240 1.00 96.44 82 LEU A C 1
ATOM 629 O O . LEU A 1 82 ? 2.823 -3.346 -28.136 1.00 96.44 82 LEU A O 1
ATOM 633 N N . TRP A 1 83 ? 2.465 -1.233 -27.453 1.00 96.50 83 TRP A N 1
ATOM 634 C CA . TRP A 1 83 ? 2.718 -0.612 -28.748 1.00 96.50 83 TRP A CA 1
ATOM 635 C C . TRP A 1 83 ? 4.175 -0.808 -29.162 1.00 96.50 83 TRP A C 1
ATOM 637 O O . TRP A 1 83 ? 4.422 -1.312 -30.253 1.00 96.50 83 TRP A O 1
ATOM 647 N N . LEU A 1 84 ? 5.133 -0.546 -28.270 1.00 95.31 84 LEU A N 1
ATOM 648 C CA . LEU A 1 84 ? 6.554 -0.735 -28.563 1.00 95.31 84 LEU A CA 1
ATOM 649 C C . LEU A 1 84 ? 6.918 -2.209 -28.810 1.00 95.31 84 LEU A C 1
ATOM 651 O O . LEU A 1 84 ? 7.812 -2.523 -29.594 1.00 95.31 84 LEU A O 1
ATOM 655 N N . LYS A 1 85 ? 6.197 -3.141 -28.173 1.00 94.44 85 LYS A N 1
ATOM 656 C CA . LYS A 1 85 ? 6.331 -4.579 -28.448 1.00 94.44 85 LYS A CA 1
ATOM 657 C C . LYS A 1 85 ? 5.856 -4.949 -29.858 1.00 94.44 85 LYS A C 1
ATOM 659 O O . LYS A 1 85 ? 6.387 -5.890 -30.443 1.00 94.44 85 LYS A O 1
ATOM 664 N N . GLN A 1 86 ? 4.849 -4.247 -30.374 1.00 95.69 86 GLN A N 1
ATOM 665 C CA . GLN A 1 86 ? 4.296 -4.471 -31.709 1.00 95.69 86 GLN A CA 1
ATOM 666 C C . GLN A 1 86 ? 5.097 -3.750 -32.804 1.00 95.69 86 GLN A C 1
ATOM 668 O O . GLN A 1 86 ? 5.301 -4.314 -33.877 1.00 95.69 86 GLN A O 1
ATOM 673 N N . ASP A 1 87 ? 5.538 -2.521 -32.540 1.00 94.69 87 ASP A N 1
ATOM 674 C CA . ASP A 1 87 ? 6.358 -1.694 -33.424 1.00 94.69 87 ASP A CA 1
ATOM 675 C C . ASP A 1 87 ? 7.543 -1.120 -32.629 1.00 94.69 87 ASP A C 1
ATOM 677 O O . ASP A 1 87 ? 7.363 -0.167 -31.864 1.00 94.69 87 ASP A O 1
ATOM 681 N N . PRO A 1 88 ? 8.766 -1.651 -32.830 1.00 90.25 88 PRO A N 1
ATOM 682 C CA . PRO A 1 88 ? 9.962 -1.182 -32.133 1.00 90.25 88 PRO A CA 1
ATOM 683 C C . PRO A 1 88 ? 10.286 0.298 -32.360 1.00 90.25 88 PRO A C 1
ATOM 685 O O . PRO A 1 88 ? 11.055 0.871 -31.595 1.00 90.25 88 PRO A O 1
ATOM 688 N N . THR A 1 89 ? 9.719 0.927 -33.396 1.00 89.81 89 THR A N 1
ATOM 689 C CA . THR A 1 89 ? 9.980 2.331 -33.729 1.00 89.81 89 THR A CA 1
ATOM 690 C C . THR A 1 89 ? 8.946 3.320 -33.184 1.00 89.81 89 THR A C 1
ATOM 692 O O . THR A 1 89 ? 9.155 4.531 -33.273 1.00 89.81 89 THR A O 1
ATOM 695 N N . ALA A 1 90 ? 7.872 2.829 -32.556 1.00 88.69 90 ALA A N 1
ATOM 696 C CA . ALA A 1 90 ? 6.709 3.618 -32.138 1.00 88.69 90 ALA A CA 1
ATOM 697 C C . ALA A 1 90 ? 7.030 4.831 -31.245 1.00 88.69 90 ALA A C 1
ATOM 699 O O . ALA A 1 90 ? 6.359 5.858 -31.332 1.00 88.69 90 ALA A O 1
ATOM 700 N N . LEU A 1 91 ? 8.056 4.719 -30.393 1.00 89.56 91 LEU A N 1
ATOM 701 C CA . LEU A 1 91 ? 8.415 5.725 -29.386 1.00 89.56 91 LEU A CA 1
ATOM 702 C C . LEU A 1 91 ? 9.756 6.423 -29.661 1.00 89.56 91 LEU A C 1
ATOM 704 O O . LEU A 1 91 ? 10.250 7.165 -28.813 1.00 89.56 91 LEU A O 1
ATOM 708 N N . HIS A 1 92 ? 10.338 6.254 -30.854 1.00 89.31 92 HIS A N 1
ATOM 709 C CA . HIS A 1 92 ? 11.669 6.793 -31.166 1.00 89.31 92 HIS A CA 1
ATOM 710 C C . HIS A 1 92 ? 11.777 8.318 -31.026 1.00 89.31 92 HIS A C 1
ATOM 712 O O . HIS A 1 92 ? 12.869 8.830 -30.788 1.00 89.31 92 HIS A O 1
ATOM 718 N N . SER A 1 93 ? 10.679 9.070 -31.137 1.00 89.38 93 SER A N 1
ATOM 719 C CA . SER A 1 93 ? 10.693 10.523 -30.926 1.00 89.38 93 SER A CA 1
ATOM 720 C C . SER A 1 93 ? 11.069 10.932 -29.495 1.00 89.38 93 SER A C 1
ATOM 722 O O . SER A 1 93 ? 11.564 12.041 -29.301 1.00 89.38 93 SER A O 1
ATOM 724 N N . LEU A 1 94 ? 10.870 10.058 -28.499 1.00 88.38 94 LEU A N 1
ATOM 725 C CA . LEU A 1 94 ? 11.264 10.314 -27.107 1.00 88.38 94 LEU A CA 1
ATOM 726 C C . LEU A 1 94 ? 12.787 10.280 -26.914 1.00 88.38 94 LEU A C 1
ATOM 728 O O . LEU A 1 94 ? 13.303 10.973 -26.036 1.00 88.38 94 LEU A O 1
ATOM 732 N N . SER A 1 95 ? 13.523 9.589 -27.793 1.00 87.25 95 SER A N 1
ATOM 733 C CA . SER A 1 95 ? 14.992 9.569 -27.754 1.00 87.25 95 SER A CA 1
ATOM 734 C C . SER A 1 95 ? 15.604 10.964 -27.936 1.00 87.25 95 SER A C 1
ATOM 736 O O . SER A 1 95 ? 16.650 11.262 -27.362 1.00 87.25 95 SER A O 1
ATOM 738 N N . ALA A 1 96 ? 14.913 11.872 -28.639 1.00 88.31 96 ALA A N 1
ATOM 739 C CA . ALA A 1 96 ? 15.320 13.274 -28.762 1.00 88.31 96 ALA A CA 1
ATOM 740 C C . ALA A 1 96 ? 15.296 14.030 -27.417 1.00 88.31 96 ALA A C 1
ATOM 742 O O . ALA A 1 96 ? 15.972 15.045 -27.269 1.00 88.31 96 ALA A O 1
ATOM 743 N N . TRP A 1 97 ? 14.539 13.525 -26.440 1.00 87.94 97 TRP A N 1
ATOM 744 C CA . TRP A 1 97 ? 14.463 14.023 -25.064 1.00 87.94 97 TRP A CA 1
ATOM 745 C C . TRP A 1 97 ? 15.337 13.208 -24.097 1.00 87.94 97 TRP A C 1
ATOM 747 O O . TRP A 1 97 ? 15.261 13.403 -22.887 1.00 87.94 97 TRP A O 1
ATOM 757 N N . GLY A 1 98 ? 16.170 12.297 -24.615 1.00 84.62 98 GLY A N 1
ATOM 758 C CA . GLY A 1 98 ? 17.041 11.438 -23.813 1.00 84.62 98 GLY A CA 1
ATOM 759 C C . GLY A 1 98 ? 16.320 10.283 -23.114 1.00 84.62 98 GLY A C 1
ATOM 760 O O . GLY A 1 98 ? 16.900 9.668 -22.224 1.00 84.62 98 GLY A O 1
ATOM 761 N N . TYR A 1 99 ? 15.076 9.986 -23.496 1.00 86.81 99 TYR A N 1
ATOM 762 C CA . TYR A 1 99 ? 14.298 8.883 -22.942 1.00 86.81 99 TYR A CA 1
ATOM 763 C C . TYR A 1 99 ? 14.103 7.791 -23.997 1.00 86.81 99 TYR A C 1
ATOM 765 O O . TYR A 1 99 ? 13.442 8.011 -25.010 1.00 86.81 99 TYR A O 1
ATOM 773 N N . ASP A 1 100 ? 14.690 6.620 -23.752 1.00 89.56 100 ASP A N 1
ATOM 774 C CA . ASP A 1 100 ? 14.641 5.463 -24.652 1.00 89.56 100 ASP A CA 1
ATOM 775 C C . ASP A 1 100 ? 14.160 4.218 -23.885 1.00 89.56 100 ASP A C 1
ATOM 777 O O . ASP A 1 100 ? 14.966 3.418 -23.401 1.00 89.56 100 ASP A O 1
ATOM 781 N N . PRO A 1 101 ? 12.842 4.096 -23.640 1.00 91.31 101 PRO A N 1
ATOM 782 C CA . PRO A 1 101 ? 12.306 2.994 -22.860 1.00 91.31 101 PRO A CA 1
ATOM 783 C C . PRO A 1 101 ? 12.292 1.686 -23.643 1.00 91.31 101 PRO A C 1
ATOM 785 O O . PRO A 1 101 ? 12.074 1.645 -24.849 1.00 91.31 101 PRO A O 1
ATOM 788 N N . THR A 1 102 ? 12.387 0.577 -22.914 1.00 92.75 102 THR A N 1
ATOM 789 C CA . THR A 1 102 ? 12.094 -0.750 -23.463 1.00 92.75 102 THR A CA 1
ATOM 790 C C . THR A 1 102 ? 10.626 -1.112 -23.243 1.00 92.75 102 THR A C 1
ATOM 792 O O . THR A 1 102 ? 9.985 -0.656 -22.292 1.00 92.75 102 THR A O 1
ATOM 795 N N . ALA A 1 103 ? 10.086 -2.014 -24.067 1.00 93.50 103 ALA A N 1
ATOM 796 C CA . ALA A 1 103 ? 8.728 -2.521 -23.863 1.00 93.50 103 ALA A CA 1
ATOM 797 C C . ALA A 1 103 ? 8.580 -3.164 -22.470 1.00 93.50 103 ALA A C 1
ATOM 799 O O . ALA A 1 103 ? 7.588 -2.948 -21.781 1.00 93.50 103 ALA A O 1
ATOM 800 N N . SER A 1 104 ? 9.600 -3.898 -22.012 1.00 93.25 104 SER A N 1
ATOM 801 C CA . SER A 1 104 ? 9.633 -4.490 -20.671 1.00 93.25 104 SER A CA 1
ATOM 802 C C . SER A 1 104 ? 9.593 -3.451 -19.554 1.00 93.25 104 SER A C 1
ATOM 804 O O . SER A 1 104 ? 8.822 -3.623 -18.614 1.00 93.25 104 SER A O 1
ATOM 806 N N . SER A 1 105 ? 10.379 -2.374 -19.643 1.00 94.31 105 SER A N 1
ATOM 807 C CA . SER A 1 105 ? 10.417 -1.347 -18.593 1.00 94.31 105 SER A CA 1
ATOM 808 C C . SER A 1 105 ? 9.094 -0.587 -18.488 1.00 94.31 105 SER A C 1
ATOM 810 O O . SER A 1 105 ? 8.658 -0.283 -17.379 1.00 94.31 105 SER A O 1
ATOM 812 N N . LEU A 1 106 ? 8.416 -0.337 -19.614 1.00 96.12 106 LEU A N 1
ATOM 813 C CA . LEU A 1 106 ? 7.074 0.260 -19.636 1.00 96.12 106 LEU A CA 1
ATOM 814 C C . LEU A 1 106 ? 6.022 -0.669 -19.025 1.00 96.12 106 LEU A C 1
ATOM 816 O O . LEU A 1 106 ? 5.213 -0.231 -18.209 1.00 96.12 106 LEU A O 1
ATOM 820 N N . ILE A 1 107 ? 6.062 -1.967 -19.342 1.00 95.69 107 ILE A N 1
ATOM 821 C CA . ILE A 1 107 ? 5.141 -2.943 -18.745 1.00 95.69 107 ILE A CA 1
ATOM 822 C C . ILE A 1 107 ? 5.387 -3.098 -17.236 1.00 95.69 107 ILE A C 1
ATOM 824 O O . ILE A 1 107 ? 4.423 -3.115 -16.466 1.00 95.69 107 ILE A O 1
ATOM 828 N N . TYR A 1 108 ? 6.640 -3.134 -16.775 1.00 92.94 108 TYR A N 1
ATOM 829 C CA . TYR A 1 108 ? 6.937 -3.154 -15.338 1.00 92.94 108 TYR A CA 1
ATOM 830 C C . TYR A 1 108 ? 6.464 -1.880 -14.631 1.00 92.94 108 TYR A C 1
ATOM 832 O O . TYR A 1 108 ? 5.794 -1.966 -13.602 1.00 92.94 108 TYR A O 1
ATOM 840 N N . ALA A 1 109 ? 6.721 -0.708 -15.212 1.00 96.31 109 ALA A N 1
ATOM 841 C CA . ALA A 1 109 ? 6.211 0.561 -14.703 1.00 96.31 109 ALA A CA 1
ATOM 842 C C . ALA A 1 109 ? 4.677 0.572 -14.626 1.00 96.31 109 ALA A C 1
ATOM 844 O O . ALA A 1 109 ? 4.109 0.942 -13.598 1.00 96.31 109 ALA A O 1
ATOM 845 N N . SER A 1 110 ? 4.002 0.084 -15.672 1.00 97.00 110 SER A N 1
ATOM 846 C CA . SER A 1 110 ? 2.544 -0.056 -15.689 1.00 97.00 110 SER A CA 1
ATOM 847 C C . SER A 1 110 ? 2.037 -0.992 -14.593 1.00 97.00 110 SER A C 1
ATOM 849 O O . SER A 1 110 ? 0.996 -0.728 -14.003 1.00 97.00 110 SER A O 1
ATOM 851 N N . THR A 1 111 ? 2.796 -2.042 -14.260 1.00 94.56 111 THR A N 1
ATOM 852 C CA . THR A 1 111 ? 2.440 -2.998 -13.206 1.00 94.56 111 THR A CA 1
ATOM 853 C C . THR A 1 111 ? 2.501 -2.339 -11.831 1.00 94.56 111 THR A C 1
ATOM 855 O O . THR A 1 111 ? 1.550 -2.465 -11.065 1.00 94.56 111 THR A O 1
ATOM 858 N N . TYR A 1 112 ? 3.554 -1.569 -11.527 1.00 94.88 112 TYR A N 1
ATOM 859 C CA . TYR A 1 112 ? 3.627 -0.812 -10.271 1.00 94.88 112 TYR A CA 1
ATOM 860 C C . TYR A 1 112 ? 2.542 0.265 -10.180 1.00 94.88 112 TYR A C 1
ATOM 862 O O . TYR A 1 112 ? 1.870 0.382 -9.152 1.00 94.88 112 TYR A O 1
ATOM 870 N N . ALA A 1 113 ? 2.320 1.010 -11.265 1.00 97.75 113 ALA A N 1
ATOM 871 C CA . ALA A 1 113 ? 1.265 2.015 -11.337 1.00 97.75 113 ALA A CA 1
ATOM 872 C C . ALA A 1 113 ? -0.131 1.391 -11.162 1.00 97.75 113 ALA A C 1
ATOM 874 O O . ALA A 1 113 ? -0.954 1.930 -10.428 1.00 97.75 113 ALA A O 1
ATOM 875 N N . ALA A 1 114 ? -0.403 0.240 -11.783 1.00 96.69 114 ALA A N 1
ATOM 876 C CA . ALA A 1 114 ? -1.692 -0.439 -11.688 1.00 96.69 114 ALA A CA 1
ATOM 877 C C . ALA A 1 114 ? -1.904 -1.071 -10.312 1.00 96.69 114 ALA A C 1
ATOM 879 O O . ALA A 1 114 ? -2.941 -0.846 -9.692 1.00 96.69 114 ALA A O 1
ATOM 880 N N . LEU A 1 115 ? -0.944 -1.872 -9.844 1.00 93.81 115 LEU A N 1
ATOM 881 C CA . LEU A 1 115 ? -1.106 -2.694 -8.651 1.00 93.81 115 LEU A CA 1
ATOM 882 C C . LEU A 1 115 ? -1.017 -1.856 -7.380 1.00 93.81 115 LEU A C 1
ATOM 884 O O . LEU A 1 115 ? -1.903 -1.949 -6.539 1.00 93.81 115 LEU A O 1
ATOM 888 N N . TYR A 1 116 ? 0.009 -1.013 -7.251 1.00 94.50 116 TYR A N 1
ATOM 889 C CA . TYR A 1 116 ? 0.209 -0.204 -6.049 1.00 94.50 116 TYR A CA 1
ATOM 890 C C . TYR A 1 116 ? -0.443 1.165 -6.168 1.00 94.50 116 TYR A C 1
ATOM 892 O O . TYR A 1 116 ? -1.106 1.596 -5.229 1.00 94.50 116 TYR A O 1
ATOM 900 N N . GLY A 1 117 ? -0.302 1.830 -7.316 1.00 95.44 117 GLY A N 1
ATOM 901 C CA . GLY A 1 117 ? -0.911 3.140 -7.549 1.00 95.44 117 GLY A CA 1
ATOM 902 C C . GLY A 1 117 ? -2.423 3.078 -7.706 1.00 95.44 117 GLY A C 1
ATOM 903 O O . GLY A 1 117 ? -3.120 3.921 -7.167 1.00 95.44 117 GLY A O 1
ATOM 904 N N . GLY A 1 118 ? -2.942 2.084 -8.422 1.00 97.19 118 GLY A N 1
ATOM 905 C CA . GLY A 1 118 ? -4.362 1.961 -8.728 1.00 97.19 118 GLY A CA 1
ATOM 906 C C . GLY A 1 118 ? -5.108 1.076 -7.738 1.00 97.19 118 GLY A C 1
ATOM 907 O O . GLY A 1 118 ? -5.726 1.551 -6.787 1.00 97.19 118 GLY A O 1
ATOM 908 N N . ILE A 1 119 ? -5.062 -0.233 -7.983 1.00 95.81 119 ILE A N 1
ATOM 909 C CA . ILE A 1 119 ? -5.827 -1.260 -7.268 1.00 95.81 119 ILE A CA 1
ATOM 910 C C . ILE A 1 119 ? -5.542 -1.211 -5.766 1.00 95.81 119 ILE A C 1
ATOM 912 O O . ILE A 1 119 ? -6.479 -1.142 -4.975 1.00 95.81 119 ILE A O 1
ATOM 916 N N . GLY A 1 120 ? -4.271 -1.187 -5.365 1.00 94.31 120 GLY A N 1
ATOM 917 C CA . GLY A 1 120 ? -3.854 -1.122 -3.967 1.00 94.31 120 GLY A CA 1
ATOM 918 C C . GLY A 1 120 ? -4.427 0.102 -3.261 1.00 94.31 120 GLY A C 1
ATOM 919 O O . GLY A 1 120 ? -5.016 -0.029 -2.186 1.00 94.31 120 GLY A O 1
ATOM 920 N N . MET A 1 121 ? -4.371 1.274 -3.903 1.00 97.75 121 MET A N 1
ATOM 921 C CA . MET A 1 121 ? -4.958 2.481 -3.328 1.00 97.75 121 MET A CA 1
ATOM 922 C C . MET A 1 121 ? -6.483 2.403 -3.208 1.00 97.75 121 MET A C 1
ATOM 924 O O . MET A 1 121 ? -7.039 2.836 -2.199 1.00 97.75 121 MET A O 1
ATOM 928 N N . LEU A 1 122 ? -7.173 1.819 -4.193 1.00 97.88 122 LEU A N 1
ATOM 929 C CA . LEU A 1 122 ? -8.625 1.621 -4.138 1.00 97.88 122 LEU A CA 1
ATOM 930 C C . LEU A 1 122 ? -9.033 0.626 -3.041 1.00 97.88 122 LEU A C 1
ATOM 932 O O . LEU A 1 122 ? -10.030 0.852 -2.349 1.00 97.88 122 LEU A O 1
ATOM 936 N N . LEU A 1 123 ? -8.273 -0.455 -2.850 1.00 96.38 123 LEU A N 1
ATOM 937 C CA . LEU A 1 123 ? -8.515 -1.443 -1.794 1.00 96.38 123 LEU A CA 1
ATOM 938 C C . LEU A 1 123 ? -8.278 -0.847 -0.404 1.00 96.38 123 LEU A C 1
ATOM 940 O O . LEU A 1 123 ? -9.106 -1.036 0.492 1.00 96.38 123 LEU A O 1
ATOM 944 N N . ILE A 1 124 ? -7.203 -0.076 -0.229 1.00 97.38 124 ILE A N 1
ATOM 945 C CA . ILE A 1 124 ? -6.934 0.642 1.021 1.00 97.38 124 ILE A CA 1
ATOM 946 C C . ILE A 1 124 ? -8.027 1.685 1.276 1.00 97.38 124 ILE A C 1
ATOM 948 O O . ILE A 1 124 ? -8.625 1.683 2.350 1.00 97.38 124 ILE A O 1
ATOM 952 N N . GLY A 1 125 ? -8.374 2.511 0.284 1.00 97.50 125 GLY A N 1
ATOM 953 C CA . GLY A 1 125 ? -9.454 3.499 0.394 1.00 97.50 125 GLY A CA 1
ATOM 954 C C . GLY A 1 125 ? -10.797 2.869 0.775 1.00 97.50 125 GLY A C 1
ATOM 955 O O . GLY A 1 125 ? -11.494 3.372 1.659 1.00 97.50 125 GLY A O 1
ATOM 956 N N . SER A 1 126 ? -11.118 1.711 0.190 1.00 97.25 126 SER A N 1
ATOM 957 C CA . SER A 1 126 ? -12.305 0.921 0.544 1.00 97.25 126 SER A CA 1
ATOM 958 C C . SER A 1 126 ? -12.240 0.398 1.974 1.00 97.25 126 SER A C 1
ATOM 960 O O . SER A 1 126 ? -13.232 0.464 2.695 1.00 97.25 126 SER A O 1
ATOM 962 N N . SER A 1 127 ? -11.078 -0.082 2.412 1.00 96.94 127 SER A N 1
ATOM 963 C CA . SER A 1 127 ? -10.873 -0.590 3.771 1.00 96.94 127 SER A CA 1
ATOM 964 C C . SER A 1 127 ? -11.040 0.518 4.812 1.00 96.94 127 SER A C 1
ATOM 966 O O . SER A 1 127 ? -11.783 0.338 5.774 1.00 96.94 127 SER A O 1
ATOM 968 N N . LEU A 1 128 ? -10.438 1.688 4.576 1.00 97.50 128 LEU A N 1
ATOM 969 C CA . LEU A 1 128 ? -10.575 2.878 5.423 1.00 97.50 128 LEU A CA 1
ATOM 970 C C . LEU A 1 128 ? -12.025 3.376 5.486 1.00 97.50 128 LEU A C 1
ATOM 972 O O . LEU A 1 128 ? -12.467 3.864 6.519 1.00 97.50 128 LEU A O 1
ATOM 976 N N . HIS A 1 129 ? -12.793 3.218 4.405 1.00 96.94 129 HIS A N 1
ATOM 977 C CA . HIS A 1 129 ? -14.207 3.578 4.384 1.00 96.94 129 HIS A CA 1
ATOM 978 C C . HIS A 1 129 ? -15.092 2.543 5.102 1.00 96.94 129 HIS A C 1
ATOM 980 O O . HIS A 1 129 ? -15.953 2.882 5.913 1.00 96.94 129 HIS A O 1
ATOM 986 N N . ILE A 1 130 ? -14.935 1.260 4.794 1.00 97.25 130 ILE A N 1
ATOM 987 C CA . ILE A 1 130 ? -15.867 0.214 5.230 1.00 97.25 130 ILE A CA 1
ATOM 988 C C . ILE A 1 130 ? -15.577 -0.218 6.672 1.00 97.25 130 ILE A C 1
ATOM 990 O O . ILE A 1 130 ? -16.515 -0.449 7.437 1.00 97.25 130 ILE A O 1
ATOM 994 N N . MET A 1 131 ? -14.304 -0.311 7.067 1.00 96.44 131 MET A N 1
ATOM 995 C CA . MET A 1 131 ? -13.913 -0.882 8.359 1.00 96.44 131 MET A CA 1
ATOM 996 C C . MET A 1 131 ? -14.494 -0.136 9.569 1.00 96.44 131 MET A C 1
ATOM 998 O O . MET A 1 131 ? -15.120 -0.808 10.394 1.00 96.44 131 MET A O 1
ATOM 1002 N N . PRO A 1 132 ? -14.384 1.205 9.689 1.00 95.94 132 PRO A N 1
ATOM 1003 C CA . PRO A 1 132 ? -14.941 1.923 10.839 1.00 95.94 132 PRO A CA 1
ATOM 1004 C C . PRO A 1 132 ? -16.454 1.698 10.959 1.00 95.94 132 PRO A C 1
ATOM 1006 O O . PRO A 1 132 ? -16.976 1.371 12.027 1.00 95.94 132 PRO A O 1
ATOM 1009 N N . ARG A 1 133 ? -17.157 1.712 9.816 1.00 95.62 133 ARG A N 1
ATOM 1010 C CA . ARG A 1 133 ? -18.599 1.438 9.739 1.00 95.62 133 ARG A CA 1
ATOM 1011 C C . ARG A 1 133 ? -18.926 0.034 10.230 1.00 95.62 133 ARG A C 1
ATOM 1013 O O . ARG A 1 133 ? -19.853 -0.122 11.017 1.00 95.62 133 ARG A O 1
ATOM 1020 N N . LEU A 1 134 ? -18.189 -0.996 9.810 1.00 96.50 134 LEU A N 1
ATOM 1021 C CA . LEU A 1 134 ? -18.405 -2.368 10.289 1.00 96.50 134 LEU A CA 1
ATOM 1022 C C . LEU A 1 134 ? -18.093 -2.513 11.784 1.00 96.50 134 LEU A C 1
ATOM 1024 O O . LEU A 1 134 ? -18.852 -3.170 12.494 1.00 96.50 134 LEU A O 1
ATOM 1028 N N . ALA A 1 135 ? -17.044 -1.854 12.268 1.00 94.50 135 ALA A N 1
ATOM 1029 C CA . ALA A 1 135 ? -16.638 -1.844 13.670 1.00 94.50 135 ALA A CA 1
ATOM 1030 C C . ALA A 1 135 ? -17.553 -0.989 14.574 1.00 94.50 135 ALA A C 1
ATOM 1032 O O . ALA A 1 135 ? -17.518 -1.144 15.795 1.00 94.50 135 ALA A O 1
ATOM 1033 N N . GLY A 1 136 ? -18.402 -0.133 13.991 1.00 95.19 136 GLY A N 1
ATOM 1034 C CA . GLY A 1 136 ? -19.263 0.789 14.733 1.00 95.19 136 GLY A CA 1
ATOM 1035 C C . GLY A 1 136 ? -18.473 1.896 15.430 1.00 95.19 136 GLY A C 1
ATOM 1036 O O . GLY A 1 136 ? -18.844 2.297 16.522 1.00 95.19 136 GLY A O 1
ATOM 1037 N N . THR A 1 137 ? -17.360 2.330 14.842 1.00 95.12 137 THR A N 1
ATOM 1038 C CA . THR A 1 137 ? -16.478 3.368 15.389 1.00 95.12 137 THR A CA 1
ATOM 1039 C C . THR A 1 137 ? -15.982 4.288 14.268 1.00 95.12 137 THR A C 1
ATOM 1041 O O . THR A 1 137 ? -16.333 4.094 13.101 1.00 95.12 137 THR A O 1
ATOM 1044 N N . GLU A 1 138 ? -15.185 5.290 14.616 1.00 94.88 138 GLU A N 1
ATOM 1045 C CA . GLU A 1 138 ? -14.507 6.185 13.677 1.00 94.88 138 GLU A CA 1
ATOM 1046 C C . GLU A 1 138 ? -13.113 5.651 13.326 1.00 94.88 138 GLU A C 1
ATOM 1048 O O . GLU A 1 138 ? -12.555 4.805 14.028 1.00 94.88 138 GLU A O 1
ATOM 1053 N N . LEU A 1 139 ? -12.551 6.118 12.209 1.00 95.19 139 LEU A N 1
ATOM 1054 C CA . LEU A 1 139 ? -11.181 5.778 11.843 1.00 95.19 139 LEU A CA 1
ATOM 1055 C C . LEU A 1 139 ? -10.212 6.356 12.887 1.00 95.19 139 LEU A C 1
ATOM 1057 O O . LEU A 1 139 ? -10.333 7.520 13.262 1.00 95.19 139 LEU A O 1
ATOM 1061 N N . ALA A 1 140 ? -9.220 5.571 13.315 1.00 94.38 140 ALA A N 1
ATOM 1062 C CA . ALA A 1 140 ? -8.308 5.967 14.389 1.00 94.38 140 ALA A CA 1
ATOM 1063 C C . ALA A 1 140 ? -7.552 7.277 14.111 1.00 94.38 140 ALA A C 1
ATOM 1065 O O . ALA A 1 140 ? -7.270 8.022 15.046 1.00 94.38 140 ALA A O 1
ATOM 1066 N N . SER A 1 141 ? -7.207 7.562 12.847 1.00 94.69 141 SER A N 1
ATOM 1067 C CA . SER A 1 141 ? -6.726 8.890 12.447 1.00 94.69 141 SER A CA 1
ATOM 1068 C C . SER A 1 141 ? -6.924 9.165 10.950 1.00 94.69 141 SER A C 1
ATOM 1070 O O . SER A 1 141 ? -6.182 8.658 10.103 1.00 94.69 141 SER A O 1
ATOM 1072 N N . GLU A 1 142 ? -7.891 10.025 10.615 1.00 95.00 142 GLU A N 1
ATOM 1073 C CA . GLU A 1 142 ? -8.153 10.495 9.240 1.00 95.00 142 GLU A CA 1
ATOM 1074 C C . GLU A 1 142 ? -6.982 11.293 8.655 1.00 95.00 142 GLU A C 1
ATOM 1076 O O . GLU A 1 142 ? -6.602 11.106 7.496 1.00 95.00 142 GLU A O 1
ATOM 1081 N N . ARG A 1 143 ? -6.347 12.150 9.466 1.00 93.38 143 ARG A N 1
ATOM 1082 C CA . ARG A 1 143 ? -5.199 12.953 9.016 1.00 93.38 143 ARG A CA 1
ATOM 1083 C C . ARG A 1 143 ? -4.021 12.072 8.639 1.00 93.38 143 ARG A C 1
ATOM 1085 O O . ARG A 1 143 ? -3.460 12.238 7.561 1.00 93.38 143 ARG A O 1
ATOM 1092 N N . ASN A 1 144 ? -3.673 11.116 9.500 1.00 93.69 144 ASN A N 1
ATOM 1093 C CA . ASN A 1 144 ? -2.592 10.181 9.226 1.00 93.69 144 ASN A CA 1
ATOM 1094 C C . ASN A 1 144 ? -2.840 9.417 7.922 1.00 93.69 144 ASN A C 1
ATOM 1096 O O . ASN A 1 144 ? -2.003 9.448 7.025 1.00 93.69 144 ASN A O 1
ATOM 1100 N N . ALA A 1 145 ? -4.010 8.787 7.794 1.00 95.62 145 ALA A N 1
ATOM 1101 C CA . ALA A 1 145 ? -4.328 7.992 6.617 1.00 95.62 145 ALA A CA 1
ATOM 1102 C C . ALA A 1 145 ? -4.361 8.849 5.338 1.00 95.62 145 ALA A C 1
ATOM 1104 O O . ALA A 1 145 ? -3.925 8.391 4.281 1.00 95.62 145 ALA A O 1
ATOM 1105 N N . THR A 1 146 ? -4.797 10.110 5.430 1.00 96.12 146 THR A N 1
ATOM 1106 C CA . THR A 1 146 ? -4.726 11.070 4.320 1.00 96.12 146 THR A CA 1
ATOM 1107 C C . THR A 1 146 ? -3.282 11.422 3.967 1.00 96.12 146 THR A C 1
ATOM 1109 O O . THR A 1 146 ? -2.917 11.353 2.795 1.00 96.12 146 THR A O 1
ATOM 1112 N N . LEU A 1 147 ? -2.430 11.755 4.941 1.00 94.62 147 LEU A N 1
ATOM 1113 C CA . LEU A 1 147 ? -1.020 12.076 4.690 1.00 94.62 147 LEU A CA 1
ATOM 1114 C C . LEU A 1 147 ? -0.282 10.895 4.054 1.00 94.62 147 LEU A C 1
ATOM 1116 O O . LEU A 1 147 ? 0.460 11.064 3.086 1.00 94.62 147 LEU A O 1
ATOM 1120 N N . VAL A 1 148 ? -0.526 9.690 4.566 1.00 95.81 148 VAL A N 1
ATOM 1121 C CA . VAL A 1 148 ? 0.101 8.465 4.069 1.00 95.81 148 VAL A CA 1
ATOM 1122 C C . VAL A 1 148 ? -0.289 8.181 2.618 1.00 95.81 148 VAL A C 1
ATOM 1124 O O . VAL A 1 148 ? 0.537 7.643 1.890 1.00 95.81 148 VAL A O 1
ATOM 1127 N N . SER A 1 149 ? -1.463 8.618 2.142 1.00 96.88 149 SER A N 1
ATOM 1128 C CA . SER A 1 149 ? -1.805 8.511 0.712 1.00 96.88 149 SER A CA 1
ATOM 1129 C C . SER A 1 149 ? -0.802 9.244 -0.190 1.00 96.88 149 SER A C 1
ATOM 1131 O O . SER A 1 149 ? -0.421 8.727 -1.237 1.00 96.88 149 SER A O 1
ATOM 1133 N N . PHE A 1 150 ? -0.290 10.403 0.239 1.00 95.44 150 PHE A N 1
ATOM 1134 C CA . PHE A 1 150 ? 0.714 11.154 -0.518 1.00 95.44 150 PHE A CA 1
ATOM 1135 C C . PHE A 1 150 ? 2.090 10.491 -0.457 1.00 95.44 150 PHE A C 1
ATOM 1137 O O . PHE A 1 150 ? 2.770 10.415 -1.479 1.00 95.44 150 PHE A O 1
ATOM 1144 N N . LEU A 1 151 ? 2.485 9.972 0.714 1.00 95.50 151 LEU A N 1
ATOM 1145 C CA . LEU A 1 151 ? 3.705 9.168 0.848 1.00 95.50 151 LEU A CA 1
ATOM 1146 C C . LEU A 1 151 ? 3.645 7.935 -0.064 1.00 95.50 151 LEU A C 1
ATOM 1148 O O . LEU A 1 151 ? 4.612 7.633 -0.761 1.00 95.50 151 LEU A O 1
ATOM 1152 N N . TRP A 1 152 ? 2.493 7.265 -0.092 1.00 97.31 152 TRP A N 1
ATOM 1153 C CA . TRP A 1 152 ? 2.223 6.124 -0.954 1.00 97.31 152 TRP A CA 1
ATOM 1154 C C . TRP A 1 152 ? 2.338 6.504 -2.428 1.00 97.31 152 TRP A C 1
ATOM 1156 O O . TRP A 1 152 ? 3.121 5.898 -3.151 1.00 97.31 152 TRP A O 1
ATOM 1166 N N . THR A 1 153 ? 1.648 7.554 -2.873 1.00 97.69 153 THR A N 1
ATOM 1167 C CA . THR A 1 153 ? 1.737 8.043 -4.257 1.00 97.69 153 THR A CA 1
ATOM 1168 C C . THR A 1 153 ? 3.164 8.415 -4.651 1.00 97.69 153 THR A C 1
ATOM 1170 O O . THR A 1 153 ? 3.603 8.065 -5.745 1.00 97.69 153 THR A O 1
ATOM 1173 N N . LEU A 1 154 ? 3.921 9.063 -3.763 1.00 97.50 154 LEU A N 1
ATOM 1174 C CA . LEU A 1 154 ? 5.330 9.361 -4.011 1.00 97.50 154 LEU A CA 1
ATOM 1175 C C . LEU A 1 154 ? 6.166 8.079 -4.129 1.00 97.50 154 LEU A C 1
ATOM 1177 O O . LEU A 1 154 ? 7.010 7.980 -5.015 1.00 97.50 154 LEU A O 1
ATOM 1181 N N . SER A 1 155 ? 5.908 7.078 -3.285 1.00 97.44 155 SER A N 1
ATOM 1182 C CA . SER A 1 155 ? 6.582 5.780 -3.374 1.00 97.44 155 SER A CA 1
ATOM 1183 C C . SER A 1 155 ? 6.282 5.063 -4.695 1.00 97.44 155 SER A C 1
ATOM 1185 O O . SER A 1 155 ? 7.205 4.574 -5.341 1.00 97.44 155 SER A O 1
ATOM 1187 N N . VAL A 1 156 ? 5.025 5.082 -5.155 1.00 97.69 156 VAL A N 1
ATOM 1188 C CA . VAL A 1 156 ? 4.614 4.504 -6.444 1.00 97.69 156 VAL A CA 1
ATOM 1189 C C . VAL A 1 156 ? 5.296 5.231 -7.595 1.00 97.69 156 VAL A C 1
ATOM 1191 O O . VAL A 1 156 ? 5.81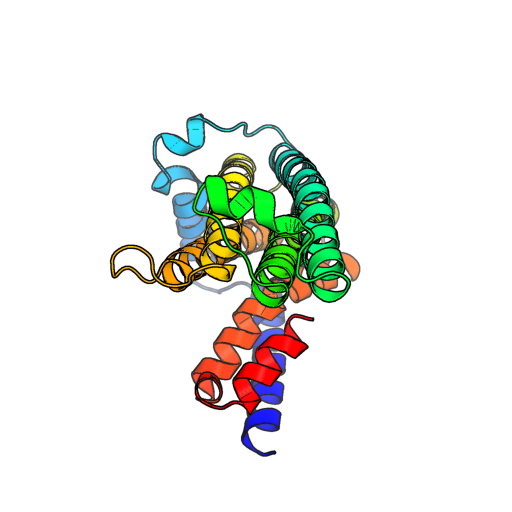8 4.578 -8.492 1.00 97.69 156 VAL A O 1
ATOM 1194 N N . LEU A 1 157 ? 5.361 6.564 -7.552 1.00 97.88 157 LEU A N 1
ATOM 1195 C CA . LEU A 1 157 ? 6.083 7.349 -8.552 1.00 97.88 157 LEU A CA 1
ATOM 1196 C C . LEU A 1 157 ? 7.561 6.944 -8.625 1.00 97.88 157 LEU A C 1
ATOM 1198 O O . LEU A 1 157 ? 8.076 6.716 -9.717 1.00 97.88 157 LEU A O 1
ATOM 1202 N N . ILE A 1 158 ? 8.228 6.805 -7.477 1.00 96.88 158 ILE A N 1
ATOM 1203 C CA . ILE A 1 158 ? 9.626 6.360 -7.420 1.00 96.88 158 ILE A CA 1
ATOM 1204 C C . ILE A 1 158 ? 9.770 4.944 -7.989 1.00 96.88 158 ILE A C 1
ATOM 1206 O O . ILE A 1 158 ? 10.696 4.704 -8.753 1.00 96.88 158 ILE A O 1
ATOM 1210 N N . LEU A 1 159 ? 8.856 4.020 -7.675 1.00 95.62 159 LEU A N 1
ATOM 1211 C CA . LEU A 1 159 ? 8.876 2.652 -8.209 1.00 95.62 159 LEU A CA 1
ATOM 1212 C C . LEU A 1 159 ? 8.641 2.604 -9.727 1.00 95.62 159 LEU A C 1
ATOM 1214 O O . LEU A 1 159 ? 9.283 1.820 -10.421 1.00 95.62 159 LEU A O 1
ATOM 1218 N N . VAL A 1 160 ? 7.761 3.460 -10.253 1.00 96.19 160 VAL A N 1
ATOM 1219 C CA . VAL A 1 160 ? 7.527 3.623 -11.696 1.00 96.19 160 VAL A CA 1
ATOM 1220 C C . VAL A 1 160 ? 8.795 4.106 -12.400 1.00 96.19 160 VAL A C 1
ATOM 1222 O O . VAL A 1 160 ? 9.169 3.540 -13.423 1.00 96.19 160 VAL A O 1
ATOM 1225 N N . VAL A 1 161 ? 9.496 5.090 -11.830 1.00 94.88 161 VAL A N 1
ATOM 1226 C CA . VAL A 1 161 ? 10.796 5.553 -12.349 1.00 94.88 161 VAL A CA 1
ATOM 1227 C C . VAL A 1 161 ? 11.856 4.453 -12.229 1.00 94.88 161 VAL A C 1
ATOM 1229 O O . VAL A 1 161 ? 12.579 4.182 -13.186 1.00 94.88 161 VAL A O 1
ATOM 1232 N N . ALA A 1 162 ? 11.902 3.758 -11.091 1.00 93.56 162 ALA A N 1
ATOM 1233 C CA . ALA A 1 162 ? 12.844 2.673 -10.831 1.00 93.56 162 ALA A CA 1
ATOM 1234 C C . ALA A 1 162 ? 12.660 1.465 -11.764 1.00 93.56 162 ALA A C 1
ATOM 1236 O O . ALA A 1 162 ? 13.590 0.689 -11.965 1.00 93.56 162 ALA A O 1
ATOM 1237 N N . ALA A 1 163 ? 11.471 1.296 -12.348 1.00 93.50 163 ALA A N 1
ATOM 1238 C CA . ALA A 1 163 ? 11.212 0.267 -13.350 1.00 93.50 163 ALA A CA 1
ATOM 1239 C C . ALA A 1 163 ? 11.909 0.541 -14.692 1.00 93.50 163 ALA A C 1
ATOM 1241 O O . ALA A 1 163 ? 11.973 -0.350 -15.540 1.00 93.50 163 ALA A O 1
ATOM 1242 N N . HIS A 1 164 ? 12.378 1.769 -14.920 1.00 91.75 164 HIS A N 1
ATOM 1243 C CA . HIS A 1 164 ? 13.153 2.144 -16.102 1.00 91.75 164 HIS A CA 1
ATOM 1244 C C . HIS A 1 164 ? 14.647 2.066 -15.829 1.00 91.75 164 HIS A C 1
ATOM 1246 O O . HIS A 1 164 ? 15.380 1.496 -16.630 1.00 91.75 164 HIS A O 1
ATOM 1252 N N . ASP A 1 165 ? 15.067 2.583 -14.677 1.00 91.12 165 ASP A N 1
ATOM 1253 C CA . ASP A 1 165 ? 16.424 2.438 -14.175 1.00 91.12 165 ASP A CA 1
ATOM 1254 C C . ASP A 1 165 ? 16.394 2.320 -12.650 1.00 91.12 165 ASP A C 1
ATOM 1256 O O . ASP A 1 165 ? 15.955 3.233 -11.951 1.00 91.12 165 ASP A O 1
ATOM 1260 N N . SER A 1 166 ? 16.838 1.180 -12.122 1.00 88.56 166 SER A N 1
ATOM 1261 C CA . SER A 1 166 ? 16.800 0.908 -10.684 1.00 88.56 166 SER A CA 1
ATOM 1262 C C . SER A 1 166 ? 17.844 1.696 -9.889 1.00 88.56 166 SER A C 1
ATOM 1264 O O . SER A 1 166 ? 17.712 1.806 -8.666 1.00 88.56 166 SER A O 1
ATOM 1266 N N . GLU A 1 167 ? 18.874 2.228 -10.554 1.00 90.94 167 GLU A N 1
ATOM 1267 C CA . GLU A 1 167 ? 19.978 2.937 -9.915 1.00 90.94 167 GLU A CA 1
ATOM 1268 C C . GLU A 1 167 ? 20.245 4.280 -10.595 1.00 90.94 167 GLU A C 1
ATOM 1270 O O . GLU A 1 167 ? 20.754 4.354 -11.705 1.00 90.94 167 GLU A O 1
ATOM 1275 N N . ILE A 1 168 ? 19.961 5.372 -9.887 1.00 87.56 168 ILE A N 1
ATOM 1276 C CA . ILE A 1 168 ? 20.182 6.726 -10.395 1.00 87.56 168 ILE A CA 1
ATOM 1277 C C . ILE A 1 168 ? 21.299 7.366 -9.577 1.00 87.56 168 ILE A C 1
ATOM 1279 O O . ILE A 1 168 ? 21.207 7.452 -8.354 1.00 87.56 168 ILE A O 1
ATOM 1283 N N . LEU A 1 169 ? 22.359 7.829 -10.248 1.00 87.69 169 LEU A N 1
ATOM 1284 C CA . LEU A 1 169 ? 23.514 8.495 -9.619 1.00 87.69 169 LEU A CA 1
ATOM 1285 C C . LEU A 1 169 ? 24.196 7.657 -8.514 1.00 87.69 169 LEU A C 1
ATOM 1287 O O . LEU A 1 169 ? 24.674 8.207 -7.523 1.00 87.69 169 LEU A O 1
ATOM 1291 N N . GLY A 1 170 ? 24.240 6.329 -8.664 1.00 88.88 170 GLY A N 1
ATOM 1292 C CA . GLY A 1 170 ? 24.823 5.429 -7.659 1.00 88.88 170 GLY A CA 1
ATOM 1293 C C . GLY A 1 170 ? 23.888 5.094 -6.490 1.00 88.88 170 GLY A C 1
ATOM 1294 O O . GLY A 1 170 ? 24.304 4.476 -5.511 1.00 88.88 170 GLY A O 1
ATOM 1295 N N . VAL A 1 171 ? 22.632 5.552 -6.545 1.00 91.56 171 VAL A N 1
ATOM 1296 C CA . VAL A 1 171 ? 21.628 5.340 -5.502 1.00 91.56 171 VAL A CA 1
ATOM 1297 C C . VAL A 1 171 ? 20.567 4.378 -6.016 1.00 91.56 171 VAL A C 1
ATOM 1299 O O . VAL A 1 171 ? 19.901 4.644 -7.015 1.00 91.56 171 VAL A O 1
ATOM 1302 N N . ASN A 1 172 ? 20.366 3.275 -5.294 1.00 93.31 172 ASN A N 1
ATOM 1303 C CA . ASN A 1 172 ? 19.312 2.312 -5.593 1.00 93.31 172 ASN A CA 1
ATOM 1304 C C . ASN A 1 172 ? 17.937 2.901 -5.228 1.00 93.31 172 ASN A C 1
ATOM 1306 O O . ASN A 1 172 ? 17.464 2.793 -4.092 1.00 93.31 172 ASN A O 1
ATOM 1310 N N . ILE A 1 173 ? 17.302 3.555 -6.200 1.00 93.81 173 ILE A N 1
ATOM 1311 C CA . ILE A 1 173 ? 15.999 4.200 -6.019 1.00 93.81 173 ILE A CA 1
ATOM 1312 C C . ILE A 1 173 ? 14.867 3.183 -5.878 1.00 93.81 173 ILE A C 1
ATOM 1314 O O . ILE A 1 173 ? 13.861 3.479 -5.234 1.00 93.81 173 ILE A O 1
ATOM 1318 N N . P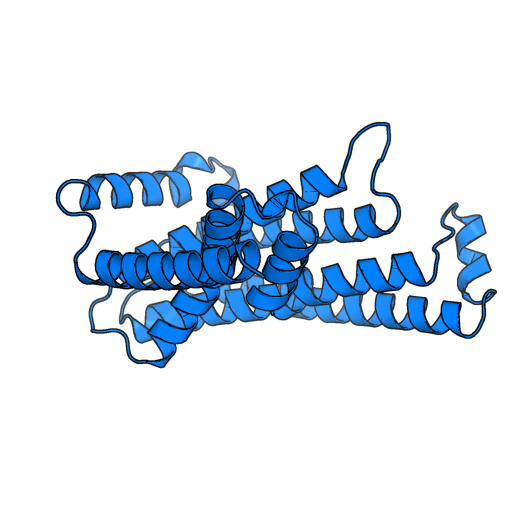HE A 1 174 ? 15.049 1.966 -6.398 1.00 90.94 174 PHE A N 1
ATOM 1319 C CA . PHE A 1 174 ? 14.097 0.875 -6.212 1.00 90.94 174 PHE A CA 1
ATOM 1320 C C . PHE A 1 174 ? 13.937 0.519 -4.728 1.00 90.94 174 PHE A C 1
ATOM 1322 O O . PHE A 1 174 ? 12.816 0.400 -4.224 1.00 90.94 174 PHE A O 1
ATOM 1329 N N . LEU A 1 175 ? 15.054 0.416 -4.001 1.00 90.69 175 LEU A N 1
ATOM 1330 C CA . LEU A 1 175 ? 15.060 0.161 -2.562 1.00 90.69 175 LEU A CA 1
ATOM 1331 C C . LEU A 1 175 ? 14.397 1.303 -1.784 1.00 90.69 175 LEU A C 1
ATOM 1333 O O . LEU A 1 175 ? 13.621 1.043 -0.866 1.00 90.69 175 LEU A O 1
ATOM 1337 N N . ILE A 1 176 ? 14.663 2.556 -2.167 1.00 92.62 176 ILE A N 1
ATOM 1338 C CA . ILE A 1 176 ? 14.045 3.734 -1.540 1.00 92.62 176 ILE A CA 1
ATOM 1339 C C . ILE A 1 176 ? 12.526 3.709 -1.736 1.00 92.62 176 ILE A C 1
ATOM 1341 O O . ILE A 1 176 ? 11.786 3.814 -0.759 1.00 92.62 176 ILE A O 1
ATOM 1345 N N . GLY A 1 177 ? 12.059 3.517 -2.974 1.00 92.81 177 GLY A N 1
ATOM 1346 C CA . GLY A 1 177 ? 10.631 3.429 -3.287 1.00 92.81 177 GLY A CA 1
ATOM 1347 C C . GLY A 1 177 ? 9.946 2.297 -2.524 1.00 92.81 177 GLY A C 1
ATOM 1348 O O . GLY A 1 177 ? 8.914 2.514 -1.892 1.00 92.81 177 GLY A O 1
ATOM 1349 N N . THR A 1 178 ? 10.569 1.117 -2.486 1.00 91.44 178 THR A N 1
ATOM 1350 C CA . THR A 1 178 ? 10.058 -0.049 -1.748 1.00 91.44 178 THR A CA 1
ATOM 1351 C C . THR A 1 178 ? 9.995 0.217 -0.243 1.00 91.44 178 THR A C 1
ATOM 1353 O O . THR A 1 178 ? 8.992 -0.089 0.400 1.00 91.44 178 THR A O 1
ATOM 1356 N N . GLY A 1 179 ? 11.033 0.834 0.329 1.00 91.81 179 GLY A N 1
ATOM 1357 C CA . GLY A 1 179 ? 11.066 1.201 1.744 1.00 91.81 179 GLY A CA 1
ATOM 1358 C C . GLY A 1 179 ? 9.976 2.209 2.109 1.00 91.81 179 GLY A C 1
ATOM 1359 O O . GLY A 1 179 ? 9.270 2.022 3.098 1.00 91.81 179 GLY A O 1
ATOM 1360 N N . MET A 1 180 ? 9.780 3.243 1.287 1.00 94.12 180 MET A N 1
ATOM 1361 C CA . MET A 1 180 ? 8.707 4.226 1.481 1.00 94.12 180 MET A CA 1
ATOM 1362 C C . MET A 1 180 ? 7.319 3.588 1.387 1.00 94.12 180 MET A C 1
ATOM 1364 O O . MET A 1 180 ? 6.456 3.877 2.216 1.00 94.12 180 MET A O 1
ATOM 1368 N N . HIS A 1 181 ? 7.122 2.699 0.415 1.00 93.88 181 HIS A N 1
ATOM 1369 C CA . HIS A 1 181 ? 5.877 1.960 0.238 1.00 93.88 181 HIS A CA 1
ATOM 1370 C C . HIS A 1 181 ? 5.571 1.081 1.460 1.00 93.88 181 HIS A C 1
ATOM 1372 O O . HIS A 1 181 ? 4.476 1.150 2.014 1.00 93.88 181 HIS A O 1
ATOM 1378 N N . ALA A 1 182 ? 6.561 0.324 1.949 1.00 91.75 182 ALA A N 1
ATOM 1379 C CA . ALA A 1 182 ? 6.424 -0.509 3.143 1.00 91.75 182 ALA A CA 1
ATOM 1380 C C . ALA A 1 182 ? 6.091 0.318 4.397 1.00 91.75 182 ALA A C 1
ATOM 1382 O O . ALA A 1 182 ? 5.205 -0.053 5.166 1.00 91.75 182 ALA A O 1
ATOM 1383 N N . LEU A 1 183 ? 6.746 1.469 4.585 1.00 92.31 183 LEU A N 1
ATOM 1384 C CA . LEU A 1 183 ? 6.440 2.389 5.685 1.00 92.31 183 LEU A CA 1
ATOM 1385 C C . LEU A 1 183 ? 5.001 2.914 5.606 1.00 92.31 183 LEU A C 1
ATOM 1387 O O . LEU A 1 183 ? 4.296 2.926 6.617 1.00 92.31 183 LEU A O 1
ATOM 1391 N N . GLY A 1 184 ? 4.551 3.311 4.412 1.00 94.56 184 GLY A N 1
ATOM 1392 C CA . GLY A 1 184 ? 3.170 3.731 4.186 1.00 94.56 184 GLY A CA 1
ATOM 1393 C C . GLY A 1 184 ? 2.170 2.612 4.486 1.00 94.56 184 GLY A C 1
ATOM 1394 O O . GLY A 1 184 ? 1.178 2.837 5.177 1.00 94.56 184 GLY A O 1
ATOM 1395 N N . PHE A 1 185 ? 2.464 1.387 4.046 1.00 94.38 185 PHE A N 1
ATOM 1396 C CA . PHE A 1 185 ? 1.613 0.230 4.309 1.00 94.38 185 PHE A CA 1
ATOM 1397 C C . PHE A 1 185 ? 1.480 -0.063 5.806 1.00 94.38 185 PHE A C 1
ATOM 1399 O O . PHE A 1 185 ? 0.368 -0.196 6.316 1.00 94.38 185 PHE A O 1
ATOM 1406 N N . ILE A 1 186 ? 2.602 -0.083 6.533 1.00 92.81 186 ILE A N 1
ATOM 1407 C CA . ILE A 1 186 ? 2.622 -0.294 7.986 1.00 92.81 186 ILE A CA 1
ATOM 1408 C C . ILE A 1 186 ? 1.779 0.770 8.698 1.00 92.81 186 ILE A C 1
ATOM 1410 O O . ILE A 1 186 ? 0.985 0.428 9.574 1.00 92.81 186 ILE A O 1
ATOM 1414 N N . ALA A 1 187 ? 1.894 2.043 8.308 1.00 94.44 187 ALA A N 1
ATOM 1415 C CA . ALA A 1 187 ? 1.101 3.116 8.905 1.00 94.44 187 ALA A CA 1
ATOM 1416 C C . ALA A 1 187 ? -0.413 2.901 8.712 1.00 94.44 187 ALA A C 1
ATOM 1418 O O . ALA A 1 187 ? -1.179 3.052 9.666 1.00 94.44 187 ALA A O 1
ATOM 1419 N N . ILE A 1 188 ? -0.843 2.477 7.518 1.00 97.00 188 ILE A N 1
ATOM 1420 C CA . ILE A 1 188 ? -2.250 2.146 7.238 1.00 97.00 188 ILE A CA 1
ATOM 1421 C C . ILE A 1 188 ? -2.724 0.941 8.048 1.00 97.00 188 ILE A C 1
ATOM 1423 O O . ILE A 1 188 ? -3.807 0.989 8.633 1.00 97.00 188 ILE A O 1
ATOM 1427 N N . VAL A 1 189 ? -1.918 -0.119 8.131 1.00 95.38 189 VAL A N 1
ATOM 1428 C CA . VAL A 1 189 ? -2.252 -1.308 8.924 1.00 95.38 189 VAL A CA 1
ATOM 1429 C C . VAL A 1 189 ? -2.407 -0.948 10.400 1.00 95.38 189 VAL A C 1
ATOM 1431 O O . VAL A 1 189 ? -3.400 -1.335 11.010 1.00 95.38 189 VAL A O 1
ATOM 1434 N N . ILE A 1 190 ? -1.490 -0.162 10.972 1.00 94.25 190 ILE A N 1
ATOM 1435 C CA . ILE A 1 190 ? -1.591 0.300 12.366 1.00 94.25 190 ILE A CA 1
ATOM 1436 C C . ILE A 1 190 ? -2.871 1.120 12.573 1.00 94.25 190 ILE A C 1
ATOM 1438 O O . ILE A 1 190 ? -3.584 0.901 13.551 1.00 94.25 190 ILE A O 1
ATOM 1442 N N . ASN A 1 191 ? -3.203 2.018 11.644 1.00 95.56 191 ASN A N 1
ATOM 1443 C CA . ASN A 1 191 ? -4.415 2.837 11.712 1.00 95.56 191 ASN A CA 1
ATOM 1444 C C . ASN A 1 191 ? -5.693 1.972 11.708 1.00 95.56 191 ASN A C 1
ATOM 1446 O O . ASN A 1 191 ? -6.580 2.139 12.551 1.00 95.56 191 ASN A O 1
ATOM 1450 N N . LEU A 1 192 ? -5.759 0.967 10.829 1.00 95.81 192 LEU A N 1
ATOM 1451 C CA . LEU A 1 192 ? -6.867 0.009 10.782 1.00 95.81 192 LEU A CA 1
ATOM 1452 C C . LEU A 1 192 ? -6.928 -0.887 12.028 1.00 95.81 192 LEU A C 1
ATOM 1454 O O . LEU A 1 192 ? -8.016 -1.138 12.546 1.00 95.81 192 LEU A O 1
ATOM 1458 N N . LEU A 1 193 ? -5.787 -1.349 12.545 1.00 94.50 193 LEU A N 1
ATOM 1459 C CA . LEU A 1 193 ? -5.734 -2.151 13.769 1.00 94.50 193 LEU A CA 1
ATOM 1460 C C . LEU A 1 193 ? -6.219 -1.357 14.984 1.00 94.50 193 LEU A C 1
ATOM 1462 O O . LEU A 1 193 ? -7.005 -1.889 15.766 1.00 94.50 193 LEU A O 1
ATOM 1466 N N . LEU A 1 194 ? -5.820 -0.088 15.116 1.00 93.88 194 LEU A N 1
ATOM 1467 C CA . LEU A 1 194 ? -6.331 0.805 16.159 1.00 93.88 194 LEU A CA 1
ATOM 1468 C C . LEU A 1 194 ? -7.841 1.003 16.035 1.00 93.88 194 LEU A C 1
ATOM 1470 O O . LEU A 1 194 ? -8.560 0.816 17.015 1.00 93.88 194 LEU A O 1
ATOM 1474 N N . THR A 1 195 ? -8.327 1.253 14.819 1.00 94.62 195 THR A N 1
ATOM 1475 C CA . THR A 1 195 ? -9.763 1.375 14.524 1.00 94.62 195 THR A CA 1
ATOM 1476 C C . THR A 1 195 ? -10.526 0.132 14.998 1.00 94.62 195 THR A C 1
ATOM 1478 O O . THR A 1 195 ? -11.538 0.220 15.685 1.00 94.62 195 THR A O 1
ATOM 1481 N N . ILE A 1 196 ? -10.017 -1.064 14.698 1.00 93.56 196 ILE A N 1
ATOM 1482 C CA . ILE A 1 196 ? -10.634 -2.329 15.123 1.00 93.56 196 ILE A CA 1
ATOM 1483 C C . ILE A 1 196 ? -10.496 -2.561 16.631 1.00 93.56 196 ILE A C 1
ATOM 1485 O O . ILE A 1 196 ? -11.330 -3.238 17.241 1.00 93.56 196 ILE A O 1
ATOM 1489 N N . SER A 1 197 ? -9.442 -2.035 17.246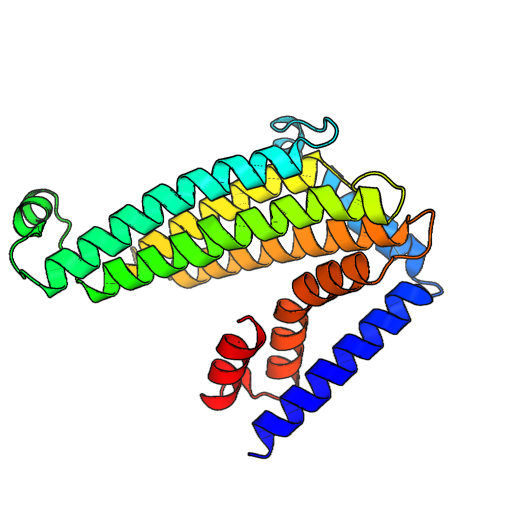 1.00 91.62 197 SER A N 1
ATOM 1490 C CA . SER A 1 197 ? -9.201 -2.166 18.680 1.00 91.62 197 SER A CA 1
ATOM 1491 C C . SER A 1 197 ? -10.190 -1.364 19.530 1.00 91.62 197 SER A C 1
ATOM 1493 O O . SER A 1 197 ? -10.377 -1.707 20.698 1.00 91.62 197 SER A O 1
ATOM 1495 N N . ASP A 1 198 ? -10.832 -0.355 18.935 1.00 91.19 198 ASP A N 1
ATOM 1496 C CA . ASP A 1 198 ? -11.869 0.486 19.544 1.00 91.19 198 ASP A CA 1
ATOM 1497 C C . ASP A 1 198 ? -13.266 0.178 18.972 1.00 91.19 198 ASP A C 1
ATOM 1499 O O . ASP A 1 198 ? -14.194 0.985 19.053 1.00 91.19 198 ASP A O 1
ATOM 1503 N N . ARG A 1 199 ? -13.436 -1.013 18.377 1.00 93.00 199 ARG A N 1
ATOM 1504 C CA . ARG A 1 199 ? -14.726 -1.481 17.857 1.00 93.00 199 ARG A CA 1
ATOM 1505 C C . ARG A 1 199 ? -15.791 -1.512 18.957 1.00 93.00 199 ARG A C 1
ATOM 1507 O O . ARG A 1 199 ? -15.569 -2.051 20.039 1.00 93.00 199 ARG A O 1
ATOM 1514 N N . GLN A 1 200 ? -16.986 -1.026 18.638 1.00 92.81 200 GLN A N 1
ATOM 1515 C CA . GLN A 1 200 ? -18.142 -1.041 19.545 1.00 92.81 200 GLN A CA 1
ATOM 1516 C C . GLN A 1 200 ? -19.010 -2.295 19.375 1.00 92.81 200 GLN A C 1
ATOM 1518 O O . GLN A 1 200 ? -19.872 -2.586 20.203 1.00 92.81 200 GLN A O 1
ATOM 1523 N N . ARG A 1 201 ? -18.797 -3.054 18.296 1.00 90.81 201 ARG A N 1
ATOM 1524 C CA . ARG A 1 201 ? -19.518 -4.297 18.002 1.00 90.81 201 ARG A CA 1
ATOM 1525 C C . ARG A 1 201 ? -18.592 -5.365 17.435 1.00 90.81 201 ARG A C 1
ATOM 1527 O O . ARG A 1 201 ? -17.513 -5.070 16.923 1.00 90.81 201 ARG A O 1
ATOM 1534 N N . ALA A 1 202 ? -19.030 -6.619 17.519 1.00 91.19 202 ALA A N 1
ATOM 1535 C CA . ALA A 1 202 ? -18.319 -7.731 16.904 1.00 91.19 202 ALA A CA 1
ATOM 1536 C C . ALA A 1 202 ? -18.214 -7.524 15.385 1.00 91.19 202 ALA A C 1
ATOM 1538 O O . ALA A 1 202 ? -19.198 -7.170 14.730 1.00 91.19 202 ALA A O 1
ATOM 1539 N N . LEU A 1 203 ? -17.021 -7.753 14.831 1.00 92.75 203 LEU A N 1
ATOM 1540 C CA . LEU A 1 203 ? -16.800 -7.624 13.396 1.00 92.75 203 LEU A CA 1
ATOM 1541 C C . LEU A 1 203 ? -17.556 -8.727 12.640 1.00 92.75 203 LEU A C 1
ATOM 1543 O O . LEU A 1 203 ? -17.368 -9.909 12.949 1.00 92.75 203 LEU A O 1
ATOM 1547 N N . PRO A 1 204 ? -18.372 -8.378 11.631 1.00 94.69 204 PRO A N 1
ATOM 1548 C CA . PRO A 1 204 ? -18.962 -9.370 10.743 1.00 94.69 204 PRO A CA 1
ATOM 1549 C C . PRO A 1 204 ? -17.888 -9.967 9.819 1.00 94.69 204 PRO A C 1
ATOM 1551 O O . PRO A 1 204 ? -16.806 -9.399 9.657 1.00 94.69 204 PRO A O 1
ATOM 1554 N N . VAL A 1 205 ? -18.200 -11.092 9.165 1.00 94.19 205 VAL A N 1
ATOM 1555 C CA . VAL A 1 205 ? -17.271 -11.813 8.265 1.00 94.19 205 VAL A CA 1
ATOM 1556 C C . VAL A 1 205 ? -16.566 -10.898 7.246 1.00 94.19 205 VAL A C 1
ATOM 1558 O O . VAL A 1 205 ? -15.349 -11.015 7.126 1.00 94.19 205 VAL A O 1
ATOM 1561 N N . PRO A 1 206 ? -17.237 -9.936 6.573 1.00 94.00 206 PRO A N 1
ATOM 1562 C CA . PRO A 1 206 ? -16.550 -9.023 5.657 1.00 94.00 206 PRO A CA 1
ATOM 1563 C C . PRO A 1 206 ? -15.459 -8.181 6.331 1.00 94.00 206 PRO A C 1
ATOM 1565 O O . PRO A 1 206 ? -14.418 -7.942 5.731 1.00 94.00 206 PRO A O 1
ATOM 1568 N N . GLY A 1 207 ? -15.657 -7.773 7.589 1.00 93.38 207 GLY A N 1
ATOM 1569 C CA . GLY A 1 207 ? -14.649 -7.034 8.352 1.00 93.38 207 GLY A CA 1
ATOM 1570 C C . GLY A 1 207 ? -13.412 -7.886 8.624 1.00 93.38 207 GLY A C 1
ATOM 1571 O O . GLY A 1 207 ? -12.291 -7.421 8.440 1.00 93.38 207 GLY A O 1
ATOM 1572 N N . TRP A 1 208 ? -13.605 -9.1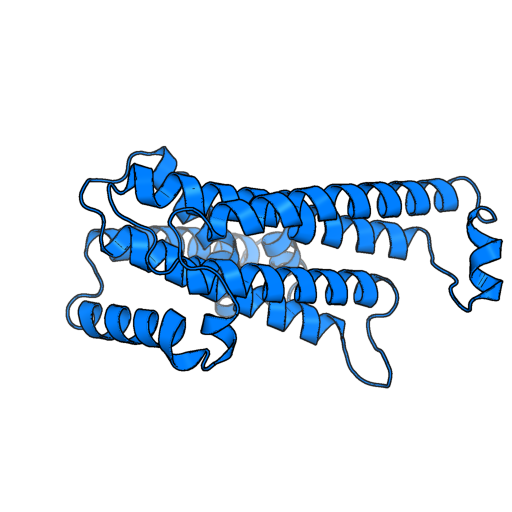62 8.966 1.00 94.12 208 TRP A N 1
ATOM 1573 C CA . TRP A 1 208 ? -12.493 -10.102 9.114 1.00 94.12 208 TRP A CA 1
ATOM 1574 C C . TRP A 1 208 ? -11.741 -10.329 7.804 1.00 94.12 208 TRP A C 1
ATOM 1576 O O . TRP A 1 208 ? -10.516 -10.309 7.808 1.00 94.12 208 TRP A O 1
ATOM 1586 N N . LEU A 1 209 ? -12.443 -10.486 6.682 1.00 93.31 209 LEU A N 1
ATOM 1587 C CA . LEU A 1 209 ? -11.794 -10.651 5.379 1.00 93.31 209 LEU A CA 1
ATOM 1588 C C . LEU A 1 209 ? -10.952 -9.428 4.996 1.00 93.31 209 LEU A C 1
ATOM 1590 O O . LEU A 1 209 ? -9.831 -9.597 4.528 1.00 93.31 209 LEU A O 1
ATOM 1594 N N . ILE A 1 210 ? -11.452 -8.213 5.249 1.00 94.31 210 ILE A N 1
ATOM 1595 C CA . ILE A 1 210 ? -10.710 -6.977 4.971 1.00 94.31 210 ILE A CA 1
ATOM 1596 C C . ILE A 1 210 ? -9.421 -6.923 5.795 1.00 94.31 210 ILE A C 1
ATO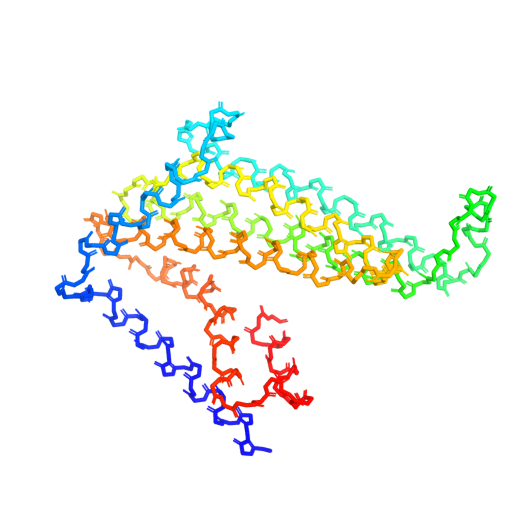M 1598 O O . ILE A 1 210 ? -8.344 -6.762 5.226 1.00 94.31 210 ILE A O 1
ATOM 1602 N N . ILE A 1 211 ? -9.503 -7.069 7.123 1.00 94.25 211 ILE A N 1
ATOM 1603 C CA . ILE A 1 211 ? -8.305 -6.926 7.959 1.00 94.25 211 ILE A CA 1
ATOM 1604 C C . ILE A 1 211 ? -7.304 -8.060 7.728 1.00 94.25 211 ILE A C 1
ATOM 1606 O O . ILE A 1 211 ? -6.108 -7.806 7.668 1.00 94.25 211 ILE A O 1
ATOM 1610 N N . MET A 1 212 ? -7.775 -9.291 7.518 1.00 92.69 212 MET A N 1
ATOM 1611 C CA . MET A 1 212 ? -6.900 -10.421 7.200 1.00 92.69 212 MET A CA 1
ATOM 1612 C C . MET A 1 212 ? -6.234 -10.245 5.831 1.00 92.69 212 MET A C 1
ATOM 1614 O O . MET A 1 212 ? -5.059 -10.567 5.695 1.00 92.69 212 MET A O 1
ATOM 1618 N N . GLY A 1 213 ? -6.938 -9.676 4.847 1.00 92.00 213 GLY A N 1
ATOM 1619 C CA . GLY A 1 213 ? -6.354 -9.303 3.557 1.00 92.00 213 GLY A CA 1
ATOM 1620 C C . GLY A 1 213 ? -5.272 -8.228 3.689 1.00 92.00 213 GLY A C 1
ATOM 1621 O O . GLY A 1 213 ? -4.197 -8.373 3.120 1.00 92.00 213 GLY A O 1
ATOM 1622 N N . MET A 1 214 ? -5.505 -7.192 4.501 1.00 93.25 214 MET A N 1
ATOM 1623 C CA . MET A 1 214 ? -4.497 -6.155 4.780 1.00 93.25 214 MET A CA 1
ATOM 1624 C C . MET A 1 214 ? -3.284 -6.693 5.554 1.00 93.25 214 MET A C 1
ATOM 1626 O O . MET A 1 214 ? -2.176 -6.197 5.395 1.00 93.25 214 MET A O 1
ATOM 1630 N N . LEU A 1 215 ? -3.470 -7.713 6.390 1.00 92.69 215 LEU A N 1
ATOM 1631 C CA . LEU A 1 215 ? -2.388 -8.327 7.160 1.00 92.69 215 LEU A CA 1
ATOM 1632 C C . LEU A 1 215 ? -1.628 -9.415 6.388 1.00 92.69 215 LEU A C 1
ATOM 1634 O O . LEU A 1 215 ? -0.536 -9.795 6.811 1.00 92.69 215 LEU A O 1
ATOM 1638 N N . ALA A 1 216 ? -2.175 -9.912 5.276 1.00 90.12 216 ALA A N 1
ATOM 1639 C CA . ALA A 1 216 ? -1.602 -11.031 4.537 1.00 90.12 216 ALA A CA 1
ATOM 1640 C C . ALA A 1 216 ? -0.175 -10.737 4.054 1.00 90.12 216 ALA A C 1
ATOM 1642 O O . ALA A 1 216 ? 0.716 -11.554 4.272 1.00 90.12 216 ALA A O 1
ATOM 1643 N N . ASP A 1 217 ? 0.063 -9.561 3.474 1.00 85.69 217 ASP A N 1
ATOM 1644 C CA . ASP A 1 217 ? 1.383 -9.153 2.980 1.00 85.69 217 ASP A CA 1
ATOM 1645 C C . ASP A 1 217 ? 2.468 -9.088 4.085 1.00 85.69 217 ASP A C 1
ATOM 1647 O O . ASP A 1 217 ? 3.462 -9.824 4.008 1.00 85.69 217 ASP A O 1
ATOM 1651 N N . PRO A 1 218 ? 2.296 -8.322 5.182 1.00 88.50 218 PRO A N 1
ATOM 1652 C CA . PRO A 1 218 ? 3.308 -8.229 6.231 1.00 88.50 218 PRO A CA 1
ATOM 1653 C C . PRO A 1 218 ? 3.502 -9.556 6.967 1.00 88.50 218 PRO A C 1
ATOM 1655 O O . PRO A 1 218 ? 4.623 -9.876 7.363 1.00 88.50 218 PRO A O 1
ATOM 1658 N N . ILE A 1 219 ? 2.448 -10.366 7.120 1.00 90.56 219 ILE A N 1
ATOM 1659 C CA . ILE A 1 219 ? 2.563 -11.691 7.740 1.00 90.56 219 ILE A CA 1
ATOM 1660 C C . ILE A 1 219 ? 3.284 -12.674 6.813 1.00 90.56 219 ILE A C 1
ATOM 1662 O O . ILE A 1 219 ? 4.110 -13.455 7.286 1.00 90.56 219 ILE A O 1
ATOM 1666 N N . SER A 1 220 ? 3.034 -12.618 5.504 1.00 87.06 220 SER A N 1
ATOM 1667 C CA . SER A 1 220 ? 3.759 -13.412 4.507 1.00 87.06 220 SER A CA 1
ATOM 1668 C C . SER A 1 220 ? 5.246 -13.045 4.482 1.00 87.06 220 SER A C 1
ATOM 1670 O O . SER A 1 220 ? 6.120 -13.914 4.560 1.00 87.06 220 SER A O 1
ATOM 1672 N N . THR A 1 221 ? 5.550 -11.747 4.506 1.00 85.94 221 THR A N 1
ATOM 1673 C CA . THR A 1 221 ? 6.920 -11.233 4.619 1.00 85.94 221 THR A CA 1
ATOM 1674 C C . THR A 1 221 ? 7.596 -11.716 5.903 1.00 85.94 221 THR A C 1
ATOM 1676 O O . THR A 1 221 ? 8.692 -12.273 5.854 1.00 85.94 221 THR A O 1
ATOM 1679 N N . ALA A 1 222 ? 6.930 -11.613 7.055 1.00 88.06 222 ALA A N 1
ATOM 1680 C CA . ALA A 1 222 ? 7.467 -12.128 8.313 1.00 88.06 222 ALA A CA 1
ATOM 1681 C C . ALA A 1 222 ? 7.710 -13.647 8.261 1.00 88.06 222 ALA A C 1
ATOM 1683 O O . ALA A 1 222 ? 8.770 -14.119 8.673 1.00 88.06 222 ALA A O 1
ATOM 1684 N N . ALA A 1 223 ? 6.768 -14.418 7.712 1.00 88.31 223 ALA A N 1
ATOM 1685 C CA . ALA A 1 223 ? 6.889 -15.867 7.607 1.00 88.31 223 ALA A CA 1
ATOM 1686 C C . ALA A 1 223 ? 8.082 -16.282 6.731 1.00 88.31 223 ALA A C 1
ATOM 1688 O O . ALA A 1 223 ? 8.845 -17.185 7.094 1.00 88.31 223 ALA A O 1
ATOM 1689 N N . THR A 1 224 ? 8.289 -15.614 5.596 1.00 86.25 224 THR A N 1
ATOM 1690 C CA . THR A 1 224 ? 9.407 -15.921 4.691 1.00 86.25 224 THR A CA 1
ATOM 1691 C C . THR A 1 224 ? 10.765 -15.497 5.249 1.00 86.25 224 THR A C 1
ATOM 1693 O O . THR A 1 224 ? 11.750 -16.210 5.053 1.00 86.25 224 THR A O 1
ATOM 1696 N N . ILE A 1 225 ? 10.822 -14.407 6.019 1.00 86.69 225 ILE A N 1
ATOM 1697 C CA . ILE A 1 225 ? 12.031 -13.992 6.745 1.00 86.69 225 ILE A CA 1
ATOM 1698 C C . ILE A 1 225 ? 12.381 -15.004 7.839 1.00 86.69 225 ILE A C 1
ATOM 1700 O O . ILE A 1 225 ? 13.512 -15.481 7.887 1.00 86.69 225 ILE A O 1
ATOM 1704 N N . ILE A 1 226 ? 11.418 -15.374 8.690 1.00 87.69 226 ILE A N 1
ATOM 1705 C CA . ILE A 1 226 ? 11.644 -16.301 9.814 1.00 87.69 226 ILE A CA 1
ATOM 1706 C C . ILE A 1 226 ? 12.092 -17.678 9.312 1.00 87.69 226 ILE A C 1
ATOM 1708 O O . ILE A 1 226 ? 12.947 -18.317 9.918 1.00 87.69 226 ILE A O 1
ATOM 1712 N N . THR A 1 227 ? 11.533 -18.130 8.190 1.00 85.94 227 THR A N 1
ATOM 1713 C CA . THR A 1 227 ? 11.917 -19.406 7.569 1.00 85.94 227 THR A CA 1
ATOM 1714 C C . THR A 1 227 ? 13.210 -19.331 6.755 1.00 85.94 227 THR A C 1
ATOM 1716 O O . THR A 1 227 ? 13.670 -20.360 6.272 1.00 85.94 227 THR A O 1
ATOM 1719 N N . GLY A 1 228 ? 13.790 -18.142 6.560 1.00 82.25 228 GLY A N 1
ATOM 1720 C CA . GLY A 1 228 ? 14.945 -17.928 5.680 1.00 82.25 228 GLY A CA 1
ATOM 1721 C C . GLY A 1 228 ? 14.635 -18.094 4.186 1.00 82.25 228 GLY A C 1
ATOM 1722 O O . GLY A 1 228 ? 15.520 -17.927 3.346 1.00 82.25 228 GLY A O 1
ATOM 1723 N N . SER A 1 229 ? 13.380 -18.378 3.827 1.00 81.56 229 SER A N 1
ATOM 1724 C CA . SER A 1 229 ? 12.970 -18.642 2.447 1.00 81.56 229 SER A CA 1
ATOM 1725 C C . SER A 1 229 ? 13.022 -17.398 1.562 1.00 81.56 229 SER A C 1
ATOM 1727 O O . SER A 1 229 ? 13.098 -17.543 0.346 1.00 81.56 229 SER A O 1
ATOM 1729 N N . ILE A 1 230 ? 13.075 -16.189 2.132 1.00 77.06 230 ILE A N 1
ATOM 1730 C CA . ILE A 1 230 ? 13.224 -14.931 1.379 1.00 77.06 230 ILE A CA 1
ATOM 1731 C C . ILE A 1 230 ? 14.477 -14.892 0.483 1.00 77.06 230 ILE A C 1
ATOM 1733 O O . ILE A 1 230 ? 14.492 -14.214 -0.543 1.00 77.06 230 ILE A O 1
ATOM 1737 N N . GLN A 1 231 ? 15.518 -15.652 0.837 1.00 75.44 231 GLN A N 1
ATOM 1738 C CA . GLN A 1 231 ? 16.750 -15.784 0.047 1.00 75.44 231 GLN A CA 1
ATOM 1739 C C . GLN A 1 231 ? 16.641 -16.844 -1.060 1.00 75.44 231 GLN A C 1
ATOM 1741 O O . GLN A 1 231 ? 17.555 -17.014 -1.863 1.00 75.44 231 GLN A O 1
ATOM 1746 N N . THR A 1 232 ? 15.529 -17.574 -1.104 1.00 74.88 232 THR A N 1
ATOM 1747 C CA . THR A 1 232 ? 15.276 -18.642 -2.069 1.00 74.88 232 THR A CA 1
ATOM 1748 C C . THR A 1 232 ? 14.294 -18.163 -3.134 1.00 74.88 232 THR A C 1
ATOM 1750 O O . THR A 1 232 ? 13.334 -17.451 -2.834 1.00 74.88 232 THR A O 1
ATOM 1753 N N . GLY A 1 233 ? 14.465 -18.622 -4.377 1.00 66.50 233 GLY A N 1
ATOM 1754 C CA . GLY A 1 233 ? 13.498 -18.331 -5.444 1.00 66.50 233 GLY A CA 1
ATOM 1755 C C . GLY A 1 233 ? 12.083 -18.834 -5.122 1.00 66.50 233 GLY A C 1
ATOM 1756 O O . GLY A 1 233 ? 11.103 -18.241 -5.554 1.00 66.50 233 GLY A O 1
ATOM 1757 N N . ALA A 1 234 ? 11.961 -19.883 -4.301 1.00 66.19 234 ALA A N 1
ATOM 1758 C CA . ALA A 1 234 ? 10.675 -20.420 -3.866 1.00 66.19 234 ALA A CA 1
ATOM 1759 C C . ALA A 1 234 ? 9.959 -19.520 -2.841 1.00 66.19 234 ALA A C 1
ATOM 1761 O O . ALA A 1 234 ? 8.742 -19.375 -2.910 1.00 66.19 234 ALA A O 1
ATOM 1762 N N . GLY A 1 235 ? 10.692 -18.894 -1.913 1.00 62.25 235 GLY A N 1
ATOM 1763 C CA . GLY A 1 235 ? 10.116 -17.931 -0.969 1.00 62.25 235 GLY A CA 1
ATOM 1764 C C . GLY A 1 235 ? 9.757 -16.602 -1.633 1.00 62.25 235 GLY A C 1
ATOM 1765 O O . GLY A 1 235 ? 8.708 -16.043 -1.335 1.00 62.25 235 GLY A O 1
ATOM 1766 N N . GLN A 1 236 ? 10.553 -16.144 -2.604 1.00 65.81 236 GLN A N 1
ATOM 1767 C CA . GLN A 1 236 ? 10.206 -14.979 -3.431 1.00 65.81 236 GLN A CA 1
ATOM 1768 C C . GLN A 1 236 ? 8.968 -15.243 -4.302 1.00 65.81 236 GLN A C 1
ATOM 1770 O O . GLN A 1 236 ? 8.086 -14.393 -4.404 1.00 65.81 236 GLN A O 1
ATOM 1775 N N . TRP A 1 237 ? 8.860 -16.446 -4.874 1.00 68.44 237 TRP A N 1
ATOM 1776 C CA . TRP A 1 237 ? 7.663 -16.887 -5.592 1.00 68.44 237 TRP A CA 1
ATOM 1777 C C . TRP A 1 237 ? 6.433 -16.942 -4.676 1.00 68.44 237 TRP A C 1
ATOM 1779 O O . TRP A 1 237 ? 5.362 -16.486 -5.071 1.00 68.44 237 TRP A O 1
ATOM 1789 N N . LEU A 1 238 ? 6.584 -17.448 -3.447 1.00 65.38 238 LEU A N 1
ATOM 1790 C CA . LEU A 1 238 ? 5.509 -17.471 -2.454 1.00 65.38 238 LEU A CA 1
ATOM 1791 C C . LEU A 1 238 ? 5.036 -16.066 -2.087 1.00 65.38 238 LEU A C 1
ATOM 1793 O O . LEU A 1 238 ? 3.833 -15.849 -2.061 1.00 65.38 238 LEU A O 1
ATOM 1797 N N . LEU A 1 239 ? 5.946 -15.116 -1.851 1.00 67.38 239 LEU A N 1
ATOM 1798 C CA . LEU A 1 239 ? 5.568 -13.723 -1.595 1.00 67.38 239 LEU A CA 1
ATOM 1799 C C . LEU A 1 239 ? 4.701 -13.182 -2.730 1.00 67.38 239 LEU A C 1
ATOM 1801 O O . LEU A 1 239 ? 3.605 -12.700 -2.468 1.00 67.38 239 LEU A O 1
ATOM 1805 N N . ALA A 1 240 ? 5.130 -13.369 -3.980 1.00 63.78 240 ALA A N 1
ATOM 1806 C CA . ALA A 1 240 ? 4.358 -12.927 -5.137 1.00 63.78 240 ALA A CA 1
ATOM 1807 C C . ALA A 1 240 ? 2.938 -13.530 -5.176 1.00 63.78 240 ALA A C 1
ATOM 1809 O O . ALA A 1 240 ? 1.992 -12.798 -5.412 1.00 63.78 240 ALA A O 1
ATOM 1810 N N . HIS A 1 241 ? 2.768 -14.825 -4.880 1.00 64.38 241 HIS A N 1
ATOM 1811 C CA . HIS A 1 241 ? 1.472 -15.518 -5.014 1.00 64.38 241 HIS A CA 1
ATOM 1812 C C . HIS A 1 241 ? 0.605 -15.516 -3.743 1.00 64.38 241 HIS A C 1
ATOM 1814 O O . HIS A 1 241 ? -0.570 -15.868 -3.791 1.00 64.38 241 HIS A O 1
ATOM 1820 N N . MET A 1 242 ? 1.167 -15.176 -2.582 1.00 56.38 242 MET A N 1
ATOM 1821 C CA . MET A 1 242 ? 0.414 -15.036 -1.328 1.00 56.38 242 MET A CA 1
ATOM 1822 C C . MET A 1 242 ? -0.182 -13.635 -1.168 1.00 56.38 242 MET A C 1
ATOM 1824 O O . MET A 1 242 ? -1.136 -13.465 -0.411 1.00 56.38 242 MET A O 1
ATOM 1828 N N . ILE A 1 243 ? 0.384 -12.652 -1.872 1.00 52.78 243 ILE A N 1
ATOM 1829 C CA . ILE A 1 243 ? -0.101 -11.269 -1.935 1.00 52.78 243 ILE A CA 1
ATOM 1830 C C . ILE A 1 243 ? -1.137 -11.107 -3.072 1.00 52.78 243 ILE A C 1
ATOM 1832 O O . ILE A 1 243 ? -1.991 -10.223 -2.988 1.00 52.78 243 ILE A O 1
ATOM 1836 N N . GLY A 1 244 ? -1.124 -11.995 -4.078 1.00 36.69 244 GLY A N 1
ATOM 1837 C CA . GLY A 1 244 ? -2.102 -12.069 -5.173 1.00 36.69 244 GLY A CA 1
ATOM 1838 C C . GLY A 1 244 ? -1.558 -12.774 -6.405 1.00 36.69 244 GLY A C 1
ATOM 1839 O O . GLY A 1 244 ? -0.659 -12.193 -7.045 1.00 36.69 244 GLY A O 1
#

Sequence (244 aa):
VGDVLTSLILFWGLMLLTYFLMQNGLSIFNDVTKSMSHFMLEKALGPGIDLVEGRDGSASKAWFIQGMLWLIAASTLAFEGLWLKQDPTALHSLSAWGYDPTASSLIYASTYAALYGGIGMLLIGSSLHIMPRLAGTELASERNATLVSFLWTLSVLILVVAAHDSEILGVNIFLIGTGMHALGFIAIVINLLLTISDRQRALPVPGWLIIMGMLADPISTAATIITGSIQTGAGQWLLAHMIG

Radius of gyration: 19.88 Å; Cα contacts (8 Å, |Δi|>4): 317; chains: 1; bounding box: 44×49×64 Å

InterPro domains:
  IPR036927 Cytochrome c oxidase-like, subunit I superfamily [G3DSA:1.20.210.10] (54-243)
  IPR036927 Cytochrome c oxidase-like, subunit I superfamily [SSF81442] (113-204)

pLDDT: mean 89.81, std 9.2, range [36.69, 98.38]

Foldseek 3Di:
DVLLVQLVVQLVVVLVVVVVCLVPPPVPCRVVLLVVLLCVLAVVVPPLLVVADFPALSLLVLLQVQQVVLLVVLVVLLVVLVVCVVPVCPCVVCVVVVDDFHSQLSNQLSCLSNVQRHPVSNLLSVLQVVQLVLLVHGFSTSSSSNSLSVLSSVLSVLCSVCSRPQADPNDRSNVVSVVSNVVSLVSSLSRSSSSSSPRPDDGDPVNSVSNSLSVQLVSLVVSCVVSVVVVPPSSVVSSVVSND

Solvent-accessible surface area (backbone atoms only — not comparable to full-atom values): 12233 Å² total; per-residue (Å²): 111,69,64,59,54,50,28,53,53,43,27,55,50,51,52,53,47,49,54,51,40,72,73,69,50,59,67,94,47,34,66,58,52,51,52,50,49,51,40,53,53,56,60,69,55,48,78,65,47,75,78,40,58,63,50,92,63,39,18,24,51,50,21,38,54,51,8,56,54,22,38,53,53,13,51,51,31,37,49,52,13,53,44,33,68,75,35,83,66,74,60,57,76,40,44,81,75,75,46,78,83,49,36,66,29,29,39,48,19,14,47,40,22,30,49,55,27,10,52,44,23,38,51,49,15,48,44,61,54,47,44,22,64,55,17,61,37,63,63,64,45,31,25,39,49,32,50,35,41,53,48,31,51,52,13,32,52,37,37,31,52,20,35,72,50,43,59,58,96,90,38,58,39,36,60,52,13,51,51,42,34,51,54,32,50,51,53,48,50,51,36,51,50,50,22,58,73,58,37,72,46,80,65,50,71,71,48,51,53,51,54,53,58,70,44,37,50,63,42,41,51,50,22,23,55,77,64,55,28,57,83,35,74,64,32,48,50,44,51,54,62,68,67,94

Nearest PDB structures (foldseek):
  8snh-assembly1_E  TM=8.429E-01  e=2.672E-01  Pseudomonas aeruginosa
  4akv-assembly1_B  TM=2.132E-01  e=4.642E+00  Homo sapiens
  4akv-assembly1_A  TM=2.130E-01  e=7.996E+00  Homo sapiens
  2raj-assembly1_A  TM=1.642E-01  e=6.093E+00  Homo sapiens

Mean predicted aligned error: 5.84 Å

Organism: NCBI:txid408172

Secondary structure (DSSP, 8-state):
-HHHHHHHHHHHHHHHHHHHHHHH--GGGHHHHHHHHHHHHHTTTGGGGGGS--STTHHHHHHHHHHHHHHHHHHHHHHHHHHHHH-TTTTGGGGGGT----HHHHHHHHHHIIIIIIIIHHHHHHHHHHHHHHHTS--S-HHHHHHHHHHHHHHHHHHHHHTT-SEETTEEHHHHHHHHHHHHHHHHHHHHHHHHHT-SSPPPHHHHHHHHHHHHHHHHHHHHHHTTGGGSHHHHHHHHHHH-